Protein AF-A0A3L7PMR1-F1 (afdb_monomer_lite)

Foldseek 3Di:
DPPPPVVVVVVVVVVVVVVVVVVVVVVVVVLVVPCPPQDAQALVFVLQCVVVVRHHGQLWEEEEEDALVQSLLSVLSSLVSLVVSCCVVPPPQLAAEEEFEPSNDDDLVSQWFDDPDFPCDPVNDRDPGPPIHNSNVVRYHYHHDPPPCQPVQLVVLLVQLQDPRHREYEGACAPDAAVSQLSNSVSSRRHHYYYYHYDPPDPVVVVPGDHPGQWYKYKDFDDDPPPVVCVQDVVVVVCVVVVNDDVVVVVVPPFFGWIWMFTPDHPPPPDPCPPRPTDRDGSDSPDPDCPDPDPVVVVVVVVVVVVVVVVVVVVVVVVVVVVVVVVVVVPPDPPPDDPPPDPDDPPPDPDPPPPPDDDDDDDDD

pLDDT: mean 76.19, std 19.81, range [29.83, 98.69]

Sequence (365 aa):
MGYSLLSEGTEQRRAVRAALVERIGTLEGRAQTMTERPMHIATGWTAIDAALGGGIARAGLHEWWGALPEVRAVLVQLAWNALLHDDRQRAGAHRHVVWVGRAAWPSPAALVRGMRAPIAGMFGQRVPRAWPDARLHDRSLLVDVPAHDTGARLWAIEQAVRCPGICAVIADGRGFDLAATRRLQLAASDTCLLCMRGTEHRTDARRSVLTAGATRWMVERSERTPHVITDRVPWLRMMQERGMVDAGLMTRIPPEPAWRVTLERSKGTSMHISSECSAHVTQAWQWQGTAEAPAPEAAAARRRAKRGERLIADHAARSALELRALKDVDNAEPTAGAITRSRSHDRVTSRGTRWARGNDGRGVA

Structure (mmCIF, N/CA/C/O backbone):
data_AF-A0A3L7PMR1-F1
#
_entry.id   AF-A0A3L7PMR1-F1
#
loop_
_atom_site.group_PDB
_atom_site.id
_atom_site.type_symbol
_atom_site.label_atom_id
_atom_site.label_alt_id
_atom_site.label_comp_id
_atom_site.label_asym_id
_atom_site.label_entity_id
_atom_site.label_seq_id
_atom_site.pdbx_PDB_ins_code
_atom_site.Cartn_x
_atom_site.Cartn_y
_atom_site.Cartn_z
_atom_site.occupancy
_atom_site.B_iso_or_equiv
_atom_site.auth_seq_id
_atom_site.auth_comp_id
_atom_site.auth_asym_id
_atom_site.auth_atom_id
_atom_site.pdbx_PDB_model_num
ATOM 1 N N . MET A 1 1 ? -57.305 4.696 29.362 1.00 56.41 1 MET A N 1
ATOM 2 C CA . MET A 1 1 ? -56.040 4.344 30.049 1.00 56.41 1 MET A CA 1
ATOM 3 C C . MET A 1 1 ? -55.185 3.437 29.154 1.00 56.41 1 MET A C 1
ATOM 5 O O . MET A 1 1 ? -55.106 2.248 29.410 1.00 56.41 1 MET A O 1
ATOM 9 N N . GLY A 1 2 ? -54.584 3.960 28.075 1.00 54.22 2 GLY A N 1
ATOM 10 C CA . GLY A 1 2 ? -53.822 3.131 27.114 1.00 54.22 2 GLY A CA 1
ATOM 11 C C . GLY A 1 2 ? -52.561 3.774 26.520 1.00 54.22 2 GLY A C 1
ATOM 12 O O . GLY A 1 2 ? -51.878 3.142 25.727 1.00 54.22 2 GLY A O 1
ATOM 13 N N . TYR A 1 3 ? -52.219 5.008 26.910 1.00 55.91 3 TYR A N 1
ATOM 14 C CA . TYR A 1 3 ? -51.099 5.759 26.321 1.00 55.91 3 TYR A CA 1
ATOM 15 C C . TYR A 1 3 ? -49.752 5.588 27.050 1.00 55.91 3 TYR A C 1
ATOM 17 O O . TYR A 1 3 ? -48.739 6.085 26.568 1.00 55.91 3 TYR A O 1
ATOM 25 N N . SER A 1 4 ? -49.701 4.869 28.178 1.00 59.22 4 SER A N 1
ATOM 26 C CA . SER A 1 4 ? -48.488 4.809 29.015 1.00 59.22 4 SER A CA 1
ATOM 27 C C . SER A 1 4 ? -47.407 3.852 28.487 1.00 59.22 4 SER A C 1
ATOM 29 O O . SER A 1 4 ? -46.223 4.127 28.637 1.00 59.22 4 SER A O 1
ATOM 31 N N . LEU A 1 5 ? -47.784 2.759 27.814 1.00 57.16 5 LEU A N 1
ATOM 32 C CA . LEU A 1 5 ? -46.840 1.689 27.441 1.00 57.16 5 LEU A CA 1
ATOM 33 C C . LEU A 1 5 ? -46.004 1.992 26.183 1.00 57.16 5 LEU A C 1
ATOM 35 O O . LEU A 1 5 ? -44.964 1.376 25.965 1.00 57.16 5 LEU A O 1
ATOM 39 N N . LEU A 1 6 ? -46.422 2.949 25.347 1.00 62.19 6 LEU A N 1
ATOM 40 C CA . LEU A 1 6 ? -45.656 3.350 24.156 1.00 62.19 6 LEU A CA 1
ATOM 41 C C . LEU A 1 6 ? -44.573 4.397 24.469 1.00 62.19 6 LEU A C 1
ATOM 43 O O . LEU A 1 6 ? -43.601 4.510 23.722 1.00 62.19 6 LEU A O 1
ATOM 47 N N . SER A 1 7 ? -44.709 5.133 25.577 1.00 72.56 7 SER A N 1
ATOM 48 C CA . SER A 1 7 ? -43.752 6.164 26.000 1.00 72.56 7 SER A CA 1
ATOM 49 C C . SER A 1 7 ? -42.466 5.553 26.571 1.00 72.56 7 SER A C 1
ATOM 51 O O . SER A 1 7 ? -41.378 5.938 26.132 1.00 72.56 7 SER A O 1
ATOM 53 N N . GLU A 1 8 ? -42.573 4.531 27.429 1.00 76.19 8 GLU A N 1
ATOM 54 C CA . GLU A 1 8 ? -41.417 3.872 28.066 1.00 76.19 8 GLU A CA 1
ATOM 55 C C . GLU A 1 8 ? -40.417 3.304 27.045 1.00 76.19 8 GLU A C 1
ATOM 57 O O . GLU A 1 8 ? -39.202 3.469 27.174 1.00 76.19 8 GLU A O 1
ATOM 62 N N . GLY A 1 9 ? -40.910 2.715 25.949 1.00 86.25 9 GLY A N 1
ATOM 63 C CA . GLY A 1 9 ? -40.050 2.154 24.905 1.00 86.25 9 GLY A CA 1
ATOM 64 C C . GLY A 1 9 ? -39.215 3.200 24.153 1.00 86.25 9 GLY A C 1
ATOM 65 O O . GLY A 1 9 ? -38.151 2.872 23.620 1.00 86.25 9 GLY A O 1
ATOM 66 N N . THR A 1 10 ? -39.665 4.457 24.096 1.00 87.81 10 THR A N 1
ATOM 67 C CA . THR A 1 10 ? -38.936 5.536 23.407 1.00 87.81 10 THR A CA 1
ATOM 68 C C . THR A 1 10 ? -37.846 6.152 24.277 1.00 87.81 10 THR A C 1
ATOM 70 O O . THR A 1 10 ? -36.747 6.412 23.774 1.00 87.81 10 THR A O 1
ATOM 73 N N . GLU A 1 11 ? -38.098 6.308 25.578 1.00 89.44 11 GLU A N 1
ATOM 74 C CA . GLU A 1 11 ? -37.100 6.792 26.534 1.00 89.44 11 GLU A CA 1
ATOM 75 C C . GLU A 1 11 ? -35.969 5.786 26.713 1.00 89.44 11 GLU A C 1
ATOM 77 O O . GLU A 1 11 ? -34.797 6.157 26.620 1.00 89.44 11 GLU A O 1
ATOM 82 N N . GLN A 1 12 ? -36.291 4.495 26.827 1.00 87.50 12 GLN A N 1
ATOM 83 C CA . GLN A 1 12 ? -35.270 3.461 26.965 1.00 87.50 12 GLN A CA 1
ATOM 84 C C . GLN A 1 12 ? -34.381 3.355 25.715 1.00 87.50 12 GLN A C 1
ATOM 86 O O . GLN A 1 12 ? -33.161 3.230 25.826 1.00 87.50 12 GLN A O 1
ATOM 91 N N . ARG A 1 13 ? -34.948 3.504 24.508 1.00 89.75 13 ARG A N 1
ATOM 92 C CA . ARG A 1 13 ? -34.156 3.570 23.263 1.00 89.75 13 ARG A CA 1
ATOM 93 C C . ARG A 1 13 ? -33.282 4.825 23.190 1.00 89.75 13 ARG A C 1
ATOM 95 O O . ARG A 1 13 ? -32.154 4.737 22.704 1.00 89.75 13 ARG A O 1
ATOM 102 N N . ARG A 1 14 ? -33.765 5.980 23.667 1.00 91.56 14 ARG A N 1
ATOM 103 C CA . ARG A 1 14 ? -32.958 7.211 23.758 1.00 91.56 14 ARG A CA 1
ATOM 104 C C . ARG A 1 14 ? -31.802 7.053 24.739 1.00 91.56 14 ARG A C 1
ATOM 106 O O . ARG A 1 14 ? -30.682 7.397 24.375 1.00 91.56 14 ARG A O 1
ATOM 113 N N . ALA A 1 15 ? -32.051 6.485 25.917 1.00 91.19 15 ALA A N 1
ATOM 114 C CA . ALA A 1 15 ? -31.031 6.249 26.934 1.00 91.19 15 ALA A CA 1
ATOM 115 C C . ALA A 1 15 ? -29.938 5.288 26.435 1.00 91.19 15 ALA A C 1
ATOM 117 O O . ALA A 1 15 ? -28.753 5.602 26.524 1.00 91.19 15 ALA A O 1
ATOM 118 N N . VAL A 1 16 ? -30.322 4.166 25.808 1.00 90.56 16 VAL A N 1
ATOM 119 C CA . VAL A 1 16 ? -29.365 3.214 25.214 1.00 90.56 16 VAL A CA 1
ATOM 120 C C . VAL A 1 16 ? -28.540 3.873 24.106 1.00 90.56 16 VAL A C 1
ATOM 122 O O . VAL A 1 16 ? -27.326 3.683 24.045 1.00 90.56 16 VAL A O 1
ATOM 125 N N . ARG A 1 17 ? -29.169 4.686 23.246 1.00 91.25 17 ARG A N 1
ATOM 126 C CA . ARG A 1 17 ? -28.460 5.424 22.192 1.00 91.25 17 ARG A CA 1
ATOM 127 C C . ARG A 1 17 ? -27.481 6.448 22.774 1.00 91.25 17 ARG A C 1
ATOM 129 O O . ARG A 1 17 ? -26.362 6.527 22.281 1.00 91.25 17 ARG A O 1
ATOM 136 N N . ALA A 1 18 ? -27.877 7.202 23.799 1.00 91.44 18 ALA A N 1
ATOM 137 C CA . ALA A 1 18 ? -27.018 8.188 24.456 1.00 91.44 18 ALA A CA 1
ATOM 138 C C . ALA A 1 18 ? -25.794 7.524 25.107 1.00 91.44 18 ALA A C 1
ATOM 140 O O . ALA A 1 18 ? -24.669 7.938 24.842 1.00 91.44 18 ALA A O 1
ATOM 141 N N . ALA A 1 19 ? -25.999 6.425 25.840 1.00 89.75 19 ALA A N 1
ATOM 142 C CA . ALA A 1 19 ? -24.916 5.661 26.457 1.00 89.75 19 ALA A CA 1
ATOM 143 C C . ALA A 1 19 ? -23.950 5.057 25.419 1.00 89.75 19 ALA A C 1
ATOM 145 O O . ALA A 1 19 ? -22.737 5.039 25.626 1.00 89.75 19 ALA A O 1
ATOM 146 N N . LEU A 1 20 ? -24.460 4.587 24.274 1.00 85.12 20 LEU A N 1
ATOM 147 C CA . LEU A 1 20 ? -23.625 4.118 23.162 1.00 85.12 20 LEU A CA 1
ATOM 148 C C . LEU A 1 20 ? -22.792 5.248 22.553 1.00 85.12 20 LEU A C 1
ATOM 150 O O . LEU A 1 20 ? -21.609 5.043 22.294 1.00 85.12 20 LEU A O 1
ATOM 154 N N . VAL A 1 21 ? -23.382 6.427 22.346 1.00 83.75 21 VAL A N 1
ATOM 155 C CA . VAL A 1 21 ? -22.668 7.602 21.820 1.00 83.75 21 VAL A CA 1
ATOM 156 C C . VAL A 1 21 ? -21.568 8.048 22.783 1.00 83.75 21 VAL A C 1
ATOM 158 O O . VAL A 1 21 ? -20.440 8.255 22.348 1.00 83.75 21 VAL A O 1
ATOM 161 N N . GLU A 1 22 ? -21.853 8.119 24.083 1.00 87.75 22 GLU A N 1
ATOM 162 C CA . GLU A 1 22 ? -20.867 8.471 25.111 1.00 87.75 22 GLU A CA 1
ATOM 163 C C . GLU A 1 22 ? -19.726 7.445 25.183 1.00 87.75 22 GLU A C 1
ATOM 165 O O . GLU A 1 22 ? -18.546 7.802 25.224 1.00 87.75 22 GLU A O 1
ATOM 170 N N . ARG A 1 23 ? -20.052 6.149 25.128 1.00 81.12 23 ARG A N 1
ATOM 171 C CA . ARG A 1 23 ? -19.053 5.074 25.156 1.00 81.12 23 ARG A CA 1
ATOM 172 C C . ARG A 1 23 ? -18.186 5.058 23.899 1.00 81.12 23 ARG A C 1
ATOM 174 O O . ARG A 1 23 ? -16.980 4.842 24.012 1.00 81.12 23 ARG A O 1
ATOM 181 N N . ILE A 1 24 ? -18.770 5.316 22.727 1.00 79.88 24 ILE A N 1
ATOM 182 C CA . ILE A 1 24 ? -18.021 5.507 21.477 1.00 79.88 24 ILE A CA 1
ATOM 183 C C . ILE A 1 24 ? -17.103 6.723 21.616 1.00 79.88 24 ILE A C 1
ATOM 185 O O . ILE A 1 24 ? -15.907 6.580 21.394 1.00 79.88 24 ILE A O 1
ATOM 189 N N . GLY A 1 25 ? -17.612 7.861 22.097 1.00 73.44 25 GLY A N 1
ATOM 190 C CA . GLY A 1 25 ? -16.813 9.066 22.327 1.00 73.44 25 GLY A CA 1
ATOM 191 C C . GLY A 1 25 ? -15.665 8.854 23.319 1.00 73.44 25 GLY A C 1
ATOM 192 O O . GLY A 1 25 ? -14.569 9.358 23.109 1.00 73.44 25 GLY A O 1
ATOM 193 N N . THR A 1 26 ? -15.861 8.037 24.355 1.00 72.12 26 THR A N 1
ATOM 194 C CA . THR A 1 26 ? -14.811 7.704 25.334 1.00 72.12 26 THR A CA 1
ATOM 195 C C . THR A 1 26 ? -13.733 6.802 24.729 1.00 72.12 26 THR A C 1
ATOM 197 O O . THR A 1 26 ? -12.543 6.982 24.994 1.00 72.12 26 THR A O 1
ATOM 200 N N . LEU A 1 27 ? -14.128 5.822 23.910 1.00 68.50 27 LEU A N 1
ATOM 201 C CA . LEU A 1 27 ? -13.192 4.945 23.202 1.00 68.50 27 LEU A CA 1
ATOM 202 C C . LEU A 1 27 ? -12.414 5.711 22.124 1.00 68.50 27 LEU A C 1
ATOM 204 O O . LEU A 1 27 ? -11.207 5.520 21.991 1.00 68.50 27 LEU A O 1
ATOM 208 N N . GLU A 1 28 ? -13.083 6.609 21.405 1.00 70.56 28 GLU A N 1
ATOM 209 C CA . GLU A 1 28 ? -12.465 7.493 20.415 1.00 70.56 28 GLU A CA 1
ATOM 210 C C . GLU A 1 28 ? -11.543 8.528 21.087 1.00 70.56 28 GLU A C 1
ATOM 212 O O . GLU A 1 28 ? -10.414 8.721 20.638 1.00 70.56 28 GLU A O 1
ATOM 217 N N . GLY A 1 29 ? -11.948 9.092 22.230 1.00 57.94 29 GLY A N 1
ATOM 218 C CA . GLY A 1 29 ? -11.158 10.041 23.019 1.00 57.94 29 GLY A CA 1
ATOM 219 C C . GLY A 1 29 ? -9.913 9.425 23.666 1.00 57.94 29 GLY A C 1
ATOM 220 O O . GLY A 1 29 ? -8.855 10.054 23.685 1.00 57.94 29 GLY A O 1
ATOM 221 N N . ARG A 1 30 ? -9.988 8.168 24.134 1.00 57.38 30 ARG A N 1
ATOM 222 C CA . ARG A 1 30 ? -8.812 7.411 24.614 1.00 57.38 30 ARG A CA 1
ATOM 223 C C . ARG A 1 30 ? -7.839 7.072 23.489 1.00 57.38 30 ARG A C 1
ATOM 225 O O . ARG A 1 30 ? -6.631 7.140 23.696 1.00 57.38 30 ARG A O 1
ATOM 232 N N . ALA A 1 31 ? -8.345 6.762 22.295 1.00 56.44 31 ALA A N 1
ATOM 233 C CA . ALA A 1 31 ? -7.498 6.600 21.115 1.00 56.44 31 ALA A CA 1
ATOM 234 C C . ALA A 1 31 ? -6.806 7.920 20.722 1.00 56.44 31 ALA A C 1
ATOM 236 O O . ALA A 1 31 ? -5.689 7.900 20.215 1.00 56.44 31 ALA A O 1
ATOM 237 N N . GLN A 1 32 ? -7.437 9.064 20.999 1.00 51.78 32 GLN A N 1
ATOM 238 C CA . GLN A 1 32 ? -6.869 10.388 20.746 1.00 51.78 32 GLN A CA 1
ATOM 239 C C . GLN A 1 32 ? -5.859 10.853 21.795 1.00 51.78 32 GLN A C 1
ATOM 241 O O . GLN A 1 32 ? -4.987 11.629 21.431 1.00 51.78 32 GLN A O 1
ATOM 246 N N . THR A 1 33 ? -5.917 10.391 23.049 1.00 47.75 33 THR A N 1
ATOM 247 C CA . THR A 1 33 ? -4.976 10.809 24.114 1.00 47.75 33 THR A CA 1
ATOM 248 C C . THR A 1 33 ? -3.635 10.066 24.093 1.00 47.75 33 THR A C 1
ATOM 250 O O . THR A 1 33 ? -2.669 10.564 24.660 1.00 47.75 33 THR A O 1
ATOM 253 N N . MET A 1 34 ? -3.511 8.949 23.365 1.00 49.88 34 MET A N 1
ATOM 254 C CA . MET A 1 34 ? -2.212 8.355 22.991 1.00 49.88 34 MET A CA 1
ATOM 255 C C . MET A 1 34 ? -1.598 9.058 21.764 1.00 49.88 34 MET A C 1
ATOM 257 O O . MET A 1 34 ? -1.070 8.406 20.865 1.00 49.88 34 MET A O 1
ATOM 261 N N . THR A 1 35 ? -1.684 10.392 21.699 1.00 47.75 35 THR A N 1
ATOM 262 C CA . THR A 1 35 ? -1.105 11.227 20.632 1.00 47.75 35 THR A CA 1
ATOM 263 C C . THR A 1 35 ? 0.417 11.328 20.777 1.00 47.75 35 THR A C 1
ATOM 265 O O . THR A 1 35 ? 1.006 12.402 20.886 1.00 47.75 35 THR A O 1
ATOM 268 N N . GLU A 1 36 ? 1.100 10.188 20.716 1.00 59.62 36 GLU A N 1
ATOM 269 C CA . GLU A 1 36 ? 2.406 10.193 20.072 1.00 59.62 36 GLU A CA 1
ATOM 270 C C . GLU A 1 36 ? 2.204 10.767 18.666 1.00 59.62 36 GLU A C 1
ATOM 272 O O . GLU A 1 36 ? 1.197 10.482 18.007 1.00 59.62 36 GLU A O 1
ATOM 277 N N . ARG A 1 37 ? 3.111 11.651 18.233 1.00 59.50 37 ARG A N 1
ATOM 278 C CA . ARG A 1 37 ? 3.052 12.246 16.892 1.00 59.50 37 ARG A CA 1
ATOM 279 C C . ARG A 1 37 ? 2.744 11.136 15.885 1.00 59.50 37 ARG A C 1
ATOM 281 O O . ARG A 1 37 ? 3.503 10.165 15.862 1.00 59.50 37 ARG A O 1
ATOM 288 N N . PRO A 1 38 ? 1.673 11.256 15.073 1.00 67.75 38 PRO A N 1
ATOM 289 C CA . PRO A 1 38 ? 1.344 10.226 14.105 1.00 67.75 38 PRO A CA 1
ATOM 290 C C . PRO A 1 38 ? 2.590 9.941 13.270 1.00 67.75 38 PRO A C 1
ATOM 292 O O . PRO A 1 38 ? 3.163 10.843 12.656 1.00 67.75 38 PRO A O 1
ATOM 295 N N . MET A 1 39 ? 3.067 8.698 13.333 1.00 89.62 39 MET A N 1
ATOM 296 C CA . MET A 1 39 ? 4.222 8.286 12.549 1.00 89.62 39 MET A CA 1
ATOM 297 C C . MET A 1 39 ? 3.817 8.339 11.081 1.00 89.62 39 MET A C 1
ATOM 299 O O . MET A 1 39 ? 2.895 7.636 10.670 1.00 89.62 39 MET A O 1
ATOM 303 N N . HIS A 1 40 ? 4.495 9.173 10.298 1.00 94.12 40 HIS A N 1
ATOM 304 C CA . HIS A 1 40 ? 4.271 9.277 8.863 1.00 94.12 40 HIS A CA 1
ATOM 305 C C . HIS A 1 40 ? 5.346 8.507 8.098 1.00 94.12 40 HIS A C 1
ATOM 307 O O . HIS A 1 40 ? 6.531 8.535 8.439 1.00 94.12 40 HIS A O 1
ATOM 313 N N . ILE A 1 41 ? 4.920 7.827 7.039 1.00 94.94 41 ILE A N 1
ATOM 314 C CA . ILE A 1 41 ? 5.783 7.195 6.051 1.00 94.94 41 ILE A CA 1
ATOM 315 C C . ILE A 1 41 ? 5.857 8.146 4.863 1.00 94.94 41 ILE A C 1
ATOM 317 O O . ILE A 1 41 ? 4.850 8.390 4.195 1.00 94.94 41 ILE A O 1
ATOM 321 N N . ALA A 1 42 ? 7.053 8.665 4.593 1.00 93.50 42 ALA A N 1
ATOM 322 C CA . ALA A 1 42 ? 7.291 9.507 3.430 1.00 93.50 42 ALA A CA 1
ATOM 323 C C . ALA A 1 42 ? 6.897 8.762 2.145 1.00 93.50 42 ALA A C 1
ATOM 325 O O . ALA A 1 42 ? 7.318 7.628 1.897 1.00 93.50 42 ALA A O 1
ATOM 326 N N . THR A 1 43 ? 6.101 9.406 1.303 1.00 88.94 43 THR A N 1
ATOM 327 C CA . THR A 1 43 ? 5.744 8.905 -0.028 1.00 88.94 43 THR A CA 1
ATOM 328 C C . THR A 1 43 ? 6.915 9.022 -1.004 1.00 88.94 43 THR A C 1
ATOM 330 O O . THR A 1 43 ? 6.976 8.293 -1.997 1.00 88.94 43 THR A O 1
ATOM 333 N N . GLY A 1 44 ? 7.899 9.873 -0.688 1.00 86.88 44 GLY A N 1
ATOM 334 C CA . GLY A 1 44 ? 9.017 10.193 -1.573 1.00 86.88 44 GLY A CA 1
ATOM 335 C C . GLY A 1 44 ? 8.661 11.278 -2.590 1.00 86.88 44 GLY A C 1
ATOM 336 O O . GLY A 1 44 ? 9.454 11.562 -3.484 1.00 86.88 44 GLY A O 1
ATOM 337 N N . TRP A 1 45 ? 7.481 11.887 -2.459 1.00 84.69 45 TRP A N 1
ATOM 338 C CA . TRP A 1 45 ? 7.042 13.013 -3.270 1.00 84.69 45 TRP A CA 1
ATOM 339 C C . TRP A 1 45 ? 6.908 14.225 -2.362 1.00 84.69 45 TRP A C 1
ATOM 341 O O . TRP A 1 45 ? 5.893 14.403 -1.695 1.00 84.69 45 TRP A O 1
ATOM 351 N N . THR A 1 46 ? 7.933 15.075 -2.345 1.00 82.00 46 THR A N 1
ATOM 352 C CA . THR A 1 46 ? 8.075 16.166 -1.368 1.00 82.00 46 THR A CA 1
ATOM 353 C C . THR A 1 46 ? 6.837 17.054 -1.253 1.00 82.00 46 THR A C 1
ATOM 355 O O . THR A 1 46 ? 6.458 17.421 -0.148 1.00 82.00 46 THR A O 1
ATOM 358 N N . ALA A 1 47 ? 6.174 17.369 -2.371 1.00 78.38 47 ALA A N 1
ATOM 359 C CA . ALA A 1 47 ? 4.953 18.176 -2.363 1.00 78.38 47 ALA A CA 1
ATOM 360 C C . ALA A 1 47 ? 3.785 17.475 -1.643 1.00 78.38 47 ALA A C 1
ATOM 362 O O . ALA A 1 47 ? 3.087 18.101 -0.848 1.00 78.38 47 ALA A O 1
ATOM 363 N N . ILE A 1 48 ? 3.607 16.172 -1.879 1.00 83.50 48 ILE A N 1
ATOM 364 C CA . ILE A 1 48 ? 2.578 15.360 -1.219 1.00 83.50 48 ILE A CA 1
ATOM 365 C C . ILE A 1 48 ? 2.928 15.164 0.255 1.00 83.50 48 ILE A C 1
ATOM 367 O O . ILE A 1 48 ? 2.069 15.322 1.118 1.00 83.50 48 ILE A O 1
ATOM 371 N N . ASP 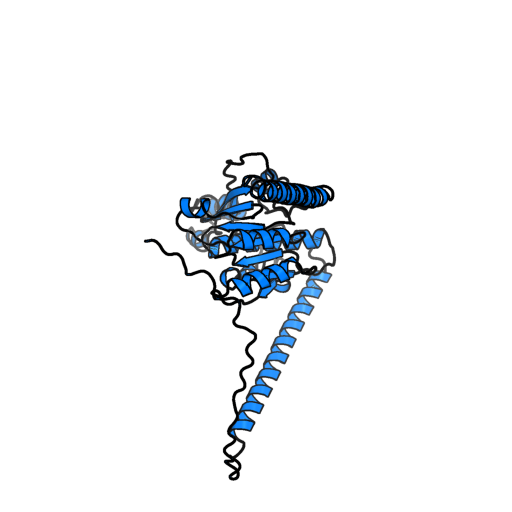A 1 49 ? 4.192 14.862 0.551 1.00 88.56 49 ASP A N 1
ATOM 372 C CA . ASP A 1 49 ? 4.661 14.690 1.923 1.00 88.56 49 ASP A CA 1
ATOM 373 C C . ASP A 1 49 ? 4.450 15.977 2.723 1.00 88.56 49 ASP A C 1
ATOM 375 O O . ASP A 1 49 ? 3.889 15.919 3.812 1.00 88.56 49 ASP A O 1
ATOM 379 N N . ALA A 1 50 ? 4.785 17.144 2.170 1.00 85.62 50 ALA A N 1
ATOM 380 C CA . ALA A 1 50 ? 4.520 18.433 2.805 1.00 85.62 50 ALA A CA 1
ATOM 381 C C . ALA A 1 50 ? 3.018 18.667 3.042 1.00 85.62 50 ALA A C 1
ATOM 383 O O . ALA A 1 50 ? 2.630 19.043 4.148 1.00 85.62 50 ALA A O 1
ATOM 384 N N . ALA A 1 51 ? 2.169 18.387 2.046 1.00 83.12 51 ALA A N 1
ATOM 385 C CA . ALA A 1 51 ? 0.717 18.547 2.159 1.00 83.12 51 ALA A CA 1
ATOM 386 C C . ALA A 1 51 ? 0.086 17.629 3.223 1.00 83.12 51 ALA A C 1
ATOM 388 O O . ALA A 1 51 ? -0.937 17.975 3.812 1.00 83.12 51 ALA A O 1
ATOM 389 N N . LEU A 1 52 ? 0.700 16.474 3.485 1.00 87.19 52 LEU A N 1
ATOM 390 C CA . LEU A 1 52 ? 0.259 15.518 4.499 1.00 87.19 52 LEU A CA 1
ATOM 391 C C . LEU A 1 52 ? 0.976 15.662 5.852 1.00 87.19 52 LEU A C 1
ATOM 393 O O . LEU A 1 52 ? 0.718 14.875 6.756 1.00 87.19 52 LEU A O 1
ATOM 397 N N . GLY A 1 53 ? 1.877 16.635 6.015 1.00 90.44 53 GLY A N 1
ATOM 398 C CA . GLY A 1 53 ? 2.627 16.816 7.264 1.00 90.44 53 GLY A CA 1
ATOM 399 C C . GLY A 1 53 ? 3.759 15.801 7.488 1.00 90.44 53 GLY A C 1
ATOM 400 O O . GLY A 1 53 ? 4.127 15.525 8.628 1.00 90.44 53 GLY A O 1
ATOM 401 N N . GLY A 1 54 ? 4.322 15.250 6.413 1.00 90.94 54 GLY A N 1
ATOM 402 C CA . GLY A 1 54 ? 5.490 14.360 6.411 1.00 90.94 54 GLY A CA 1
ATOM 403 C C . GLY A 1 54 ? 5.302 13.039 5.657 1.00 90.94 54 GLY A C 1
ATOM 404 O O . GLY A 1 54 ? 6.237 12.242 5.602 1.00 90.94 54 GLY A O 1
ATOM 405 N N . GLY A 1 55 ? 4.118 12.789 5.091 1.00 93.50 55 GLY A N 1
ATOM 406 C CA . GLY A 1 55 ? 3.800 11.582 4.323 1.00 93.50 55 GLY A CA 1
ATOM 407 C C . GLY A 1 55 ? 2.475 10.949 4.729 1.00 93.50 55 GLY A C 1
ATOM 408 O O . GLY A 1 55 ? 1.640 11.587 5.357 1.00 93.50 55 GLY A O 1
ATOM 409 N N . ILE A 1 56 ? 2.251 9.685 4.373 1.00 94.69 56 ILE A N 1
ATOM 410 C CA . ILE A 1 56 ? 1.021 8.977 4.758 1.00 94.69 56 ILE A CA 1
ATOM 411 C C . ILE A 1 56 ? 1.113 8.473 6.197 1.00 94.69 56 ILE A C 1
ATOM 413 O O . ILE A 1 56 ? 2.164 8.006 6.631 1.00 94.69 56 ILE A O 1
ATOM 417 N N . ALA A 1 57 ? 0.016 8.549 6.949 1.00 94.00 57 ALA A N 1
ATOM 418 C CA . ALA A 1 57 ? -0.026 8.021 8.309 1.00 94.00 57 ALA A CA 1
ATOM 419 C C . ALA A 1 57 ? 0.263 6.511 8.314 1.00 94.00 57 ALA A C 1
ATOM 421 O O . ALA A 1 57 ? -0.354 5.750 7.583 1.00 94.00 57 ALA A O 1
ATOM 422 N N . ARG A 1 58 ? 1.174 6.044 9.166 1.00 93.75 58 ARG A N 1
ATOM 423 C CA . ARG A 1 58 ? 1.475 4.613 9.298 1.00 93.75 58 ARG A CA 1
ATOM 424 C C . ARG A 1 58 ? 0.271 3.819 9.803 1.00 93.75 58 ARG A C 1
ATOM 426 O O . ARG A 1 58 ? 0.057 2.699 9.364 1.00 93.75 58 ARG A O 1
ATOM 433 N N . ALA A 1 59 ? -0.500 4.392 10.721 1.00 92.75 59 ALA A N 1
ATOM 434 C CA . ALA A 1 59 ? -1.682 3.778 11.313 1.00 92.75 59 ALA A CA 1
ATOM 435 C C . ALA A 1 59 ? -2.942 4.120 10.501 1.00 92.75 59 ALA A C 1
ATOM 437 O O . ALA A 1 59 ? -3.738 4.983 10.885 1.00 92.75 59 ALA A O 1
ATOM 438 N N . GLY A 1 60 ? -3.116 3.490 9.338 1.00 92.94 60 GLY A N 1
ATOM 439 C CA . GLY A 1 60 ? -4.274 3.790 8.507 1.00 92.94 60 GLY A CA 1
ATOM 440 C C . GLY A 1 60 ? -4.487 2.903 7.293 1.00 92.94 60 GLY A C 1
ATOM 441 O O . GLY A 1 60 ? -3.583 2.228 6.805 1.00 92.94 60 GLY A O 1
ATOM 442 N N . LEU A 1 61 ? -5.732 2.933 6.813 1.00 96.69 61 LEU A N 1
ATOM 443 C CA . LEU A 1 61 ? -6.160 2.397 5.529 1.00 96.69 61 LEU A CA 1
ATOM 444 C C . LEU A 1 61 ? -6.075 3.504 4.473 1.00 96.69 61 LEU A C 1
ATOM 446 O O . LEU A 1 61 ? -6.811 4.491 4.536 1.00 96.69 61 LEU A O 1
ATOM 450 N N . HIS A 1 62 ? -5.228 3.310 3.471 1.00 97.19 62 HIS A N 1
ATOM 451 C CA . HIS A 1 62 ? -5.084 4.195 2.319 1.00 97.19 62 HIS A CA 1
ATOM 452 C C . HIS A 1 62 ? -5.603 3.495 1.071 1.00 97.19 62 HIS A C 1
ATOM 454 O O . HIS A 1 62 ? -5.163 2.397 0.728 1.00 97.19 62 HIS A O 1
ATOM 460 N N . GLU A 1 63 ? -6.551 4.123 0.390 1.00 96.81 63 GLU A N 1
ATOM 461 C CA . GLU A 1 63 ? -7.236 3.534 -0.755 1.00 96.81 63 GLU A CA 1
ATOM 462 C C . GLU A 1 63 ? -6.700 4.100 -2.060 1.00 96.81 63 GLU A C 1
ATOM 464 O O . GLU A 1 63 ? -6.633 5.315 -2.226 1.00 96.81 63 GLU A O 1
ATOM 469 N N . TRP A 1 64 ? -6.372 3.218 -2.999 1.00 96.12 64 TRP A N 1
ATOM 470 C CA . TRP A 1 64 ? -5.753 3.573 -4.269 1.00 96.12 64 TRP A CA 1
ATOM 471 C C . TRP A 1 64 ? -6.619 3.109 -5.434 1.00 96.12 64 TRP A C 1
ATOM 473 O O . TRP A 1 64 ? -6.899 1.914 -5.592 1.00 96.12 64 TRP A O 1
ATOM 483 N N . TRP A 1 65 ? -7.039 4.067 -6.249 1.00 94.69 65 TRP A N 1
ATOM 484 C CA . TRP A 1 65 ? -7.880 3.887 -7.424 1.00 94.69 65 TRP A CA 1
ATOM 485 C C . TRP A 1 65 ? -7.080 4.146 -8.692 1.00 94.69 65 TRP A C 1
ATOM 487 O O . TRP A 1 65 ? -6.124 4.915 -8.682 1.00 94.69 65 TRP A O 1
ATOM 497 N N . GLY A 1 66 ? -7.474 3.497 -9.782 1.00 93.38 66 GLY A N 1
ATOM 498 C CA . GLY A 1 66 ? -6.782 3.595 -11.063 1.00 93.38 66 GLY A CA 1
ATOM 499 C C . GLY A 1 66 ? -6.577 2.233 -11.707 1.00 93.38 66 GLY A C 1
ATOM 500 O O . GLY A 1 66 ? -7.001 1.196 -11.183 1.00 93.38 66 GLY A O 1
ATOM 501 N N . ALA A 1 67 ? -5.936 2.241 -12.873 1.00 92.50 67 ALA A N 1
ATOM 502 C CA . ALA A 1 67 ? -5.574 1.019 -13.574 1.00 92.50 67 ALA A CA 1
ATOM 503 C C . ALA A 1 67 ? -4.604 0.182 -12.723 1.00 92.50 67 ALA A C 1
ATOM 505 O O . ALA A 1 67 ? -3.698 0.704 -12.070 1.00 92.50 67 ALA A O 1
ATOM 506 N N . LEU A 1 68 ? -4.862 -1.131 -12.646 1.00 92.75 68 LEU A N 1
ATOM 507 C CA . LEU A 1 68 ? -4.161 -2.014 -11.707 1.00 92.75 68 LEU A CA 1
ATOM 508 C C . LEU A 1 68 ? -2.633 -1.991 -11.883 1.00 92.75 68 LEU A C 1
ATOM 510 O O . LEU A 1 68 ? -1.954 -1.959 -10.857 1.00 92.75 68 LEU A O 1
ATOM 514 N N . PRO A 1 69 ? -2.067 -2.001 -13.108 1.00 91.31 69 PRO A N 1
ATOM 515 C CA . PRO A 1 69 ? -0.618 -1.913 -13.287 1.00 91.31 69 PRO A CA 1
ATOM 516 C C . PRO A 1 69 ? -0.015 -0.621 -12.716 1.00 91.31 69 PRO A C 1
ATOM 518 O O . PRO A 1 69 ? 1.015 -0.668 -12.045 1.00 91.31 69 PRO A O 1
ATOM 521 N N . GLU A 1 70 ? -0.672 0.514 -12.940 1.00 91.38 70 GLU A N 1
ATOM 522 C CA . GLU A 1 70 ? -0.247 1.845 -12.510 1.00 91.38 70 GLU A CA 1
ATOM 523 C C . GLU A 1 70 ? -0.311 1.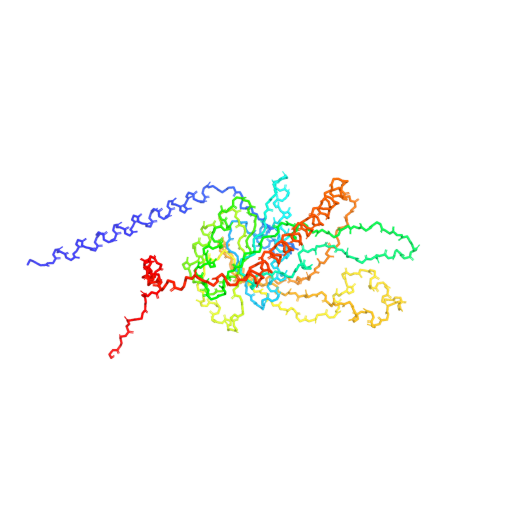978 -10.989 1.00 91.38 70 GLU A C 1
ATOM 525 O O . GLU A 1 70 ? 0.686 2.319 -10.350 1.00 91.38 70 GLU A O 1
ATOM 530 N N . VAL A 1 71 ? -1.454 1.620 -10.394 1.00 93.81 71 VAL A N 1
ATOM 531 C CA . VAL A 1 71 ? -1.623 1.602 -8.937 1.00 93.81 71 VAL A CA 1
ATOM 532 C C . VAL A 1 71 ? -0.577 0.693 -8.300 1.00 93.81 71 VAL A C 1
ATOM 534 O O . VAL A 1 71 ? 0.088 1.081 -7.345 1.00 93.81 71 VAL A O 1
ATOM 537 N N . ARG A 1 72 ? -0.375 -0.510 -8.843 1.00 94.06 72 ARG A N 1
ATOM 538 C CA . ARG A 1 72 ? 0.594 -1.463 -8.298 1.00 94.06 72 ARG A CA 1
ATOM 539 C C . ARG A 1 72 ? 2.019 -0.914 -8.317 1.00 94.06 72 ARG A C 1
ATOM 541 O O . ARG A 1 72 ? 2.749 -1.116 -7.352 1.00 94.06 72 ARG A O 1
ATOM 548 N N . ALA A 1 73 ? 2.418 -0.218 -9.377 1.00 90.38 73 ALA A N 1
ATOM 549 C CA . ALA A 1 73 ? 3.748 0.375 -9.458 1.00 90.38 73 ALA A CA 1
ATOM 550 C C . ALA A 1 73 ? 3.964 1.461 -8.388 1.00 90.38 73 ALA A C 1
ATOM 552 O O . ALA A 1 73 ? 5.005 1.480 -7.730 1.00 90.38 73 ALA A O 1
ATOM 553 N N . VAL A 1 74 ? 2.947 2.290 -8.141 1.00 91.75 74 VAL A N 1
ATOM 554 C CA . VAL A 1 74 ? 2.948 3.252 -7.030 1.00 91.75 74 VAL A CA 1
ATOM 555 C C . VAL A 1 74 ? 3.029 2.543 -5.672 1.00 91.75 74 VAL A C 1
ATOM 557 O O . VAL A 1 74 ? 3.808 2.932 -4.803 1.00 91.75 74 VAL A O 1
ATOM 560 N N . LEU A 1 75 ? 2.284 1.455 -5.486 1.00 95.69 75 LEU A N 1
ATOM 561 C CA . LEU A 1 75 ? 2.290 0.701 -4.231 1.00 95.69 75 LEU A CA 1
ATOM 562 C C . LEU A 1 75 ? 3.621 -0.000 -3.954 1.00 95.69 75 LEU A C 1
ATOM 564 O O . LEU A 1 75 ? 4.016 -0.104 -2.797 1.00 95.69 75 LEU A O 1
ATOM 568 N N . VAL A 1 76 ? 4.356 -0.412 -4.988 1.00 94.69 76 VAL A N 1
ATOM 569 C CA . VAL A 1 76 ? 5.738 -0.899 -4.845 1.00 94.69 76 VAL A CA 1
ATOM 570 C C . VAL A 1 76 ? 6.664 0.193 -4.309 1.00 94.69 76 VAL A C 1
ATOM 572 O O . VAL A 1 76 ? 7.468 -0.077 -3.417 1.00 94.69 76 VAL A O 1
ATOM 575 N N . GLN A 1 77 ? 6.537 1.431 -4.795 1.00 91.62 77 GLN A N 1
ATOM 576 C CA . GLN A 1 77 ? 7.310 2.566 -4.279 1.00 91.62 77 GLN A CA 1
ATOM 577 C C . GLN A 1 77 ? 7.023 2.813 -2.791 1.00 91.62 77 GLN A C 1
ATOM 579 O O . GLN A 1 77 ? 7.949 2.980 -1.996 1.00 91.62 77 GLN A O 1
ATOM 584 N N . LEU A 1 78 ? 5.748 2.793 -2.401 1.00 94.75 78 LEU A N 1
ATOM 585 C CA . LEU A 1 78 ? 5.345 2.997 -1.010 1.00 94.75 78 LEU A CA 1
ATOM 586 C C . LEU A 1 78 ? 5.747 1.831 -0.107 1.00 94.75 78 LEU A C 1
ATOM 588 O O . LEU A 1 78 ? 6.177 2.063 1.018 1.00 94.75 78 LEU A O 1
ATOM 592 N N . ALA A 1 79 ? 5.680 0.594 -0.604 1.00 96.69 79 ALA A N 1
ATOM 593 C CA . ALA A 1 79 ? 6.164 -0.586 0.106 1.00 96.69 79 ALA A CA 1
ATOM 594 C C . ALA A 1 79 ? 7.655 -0.464 0.445 1.00 96.69 79 ALA A C 1
ATOM 596 O O . ALA A 1 79 ? 8.067 -0.732 1.574 1.00 96.69 79 ALA A O 1
ATOM 597 N N . TRP A 1 80 ? 8.462 0.008 -0.508 1.00 94.75 80 TRP A N 1
ATOM 598 C CA . TRP A 1 80 ? 9.865 0.323 -0.263 1.00 94.75 80 TRP A CA 1
ATOM 599 C C . TRP A 1 80 ? 10.048 1.399 0.805 1.00 94.75 80 TRP A C 1
ATOM 601 O O . TRP A 1 80 ? 10.888 1.245 1.688 1.00 94.75 80 TRP A O 1
ATOM 611 N N . ASN A 1 81 ? 9.287 2.489 0.741 1.00 94.62 81 ASN A N 1
ATOM 612 C CA . ASN A 1 81 ? 9.431 3.568 1.712 1.00 94.62 81 ASN A CA 1
ATOM 613 C C . ASN A 1 81 ? 8.986 3.145 3.114 1.00 94.62 81 ASN A C 1
ATOM 615 O O . ASN A 1 81 ? 9.646 3.510 4.082 1.00 94.62 81 ASN A O 1
ATOM 619 N N . ALA A 1 82 ? 7.927 2.340 3.224 1.00 95.44 82 ALA A N 1
ATOM 620 C CA . ALA A 1 82 ? 7.490 1.749 4.483 1.00 95.44 82 ALA A CA 1
ATOM 621 C C . ALA A 1 82 ? 8.575 0.841 5.075 1.00 95.44 82 ALA A C 1
ATOM 623 O O . ALA A 1 82 ? 8.889 0.951 6.258 1.00 95.44 82 ALA A O 1
ATOM 624 N N . LEU A 1 83 ? 9.203 0.007 4.240 1.00 95.25 83 LEU A N 1
ATOM 625 C CA . LEU A 1 83 ? 10.301 -0.860 4.657 1.00 95.25 83 LEU A CA 1
ATOM 626 C C . LEU A 1 83 ? 11.520 -0.057 5.137 1.00 95.25 83 LEU A C 1
ATOM 628 O O . LEU A 1 83 ? 12.035 -0.313 6.220 1.00 95.25 83 LEU A O 1
ATOM 632 N N . LEU A 1 84 ? 11.955 0.941 4.363 1.00 92.94 84 LEU A N 1
ATOM 633 C CA . LEU A 1 84 ? 13.090 1.800 4.718 1.00 92.94 84 LEU A CA 1
ATOM 634 C C . LEU A 1 84 ? 12.797 2.678 5.940 1.00 92.94 84 LEU A C 1
ATOM 636 O O . LEU A 1 84 ? 13.705 3.018 6.693 1.00 92.94 84 LEU A O 1
ATOM 640 N N . HIS A 1 85 ? 11.546 3.097 6.125 1.00 93.75 85 HIS A N 1
ATOM 641 C CA . HIS A 1 85 ? 11.123 3.798 7.329 1.00 93.75 85 HIS A CA 1
ATOM 642 C C . HIS A 1 85 ? 11.231 2.878 8.551 1.00 93.75 85 HIS A C 1
ATOM 644 O O . HIS A 1 85 ? 11.827 3.275 9.548 1.00 93.75 85 HIS A O 1
ATOM 650 N N . ASP A 1 86 ? 10.722 1.647 8.462 1.00 93.94 86 ASP A N 1
ATOM 651 C CA . ASP A 1 86 ? 10.781 0.677 9.560 1.00 93.94 86 ASP A CA 1
ATOM 652 C C . ASP A 1 86 ? 12.230 0.288 9.909 1.00 93.94 86 ASP A C 1
ATOM 654 O O . ASP A 1 86 ? 12.587 0.340 11.083 1.00 93.94 86 ASP A O 1
ATOM 658 N N . ASP A 1 87 ? 13.098 0.047 8.916 1.00 92.62 87 ASP A N 1
ATOM 659 C CA . ASP A 1 87 ? 14.528 -0.241 9.135 1.00 92.62 87 ASP A CA 1
ATOM 660 C C . ASP A 1 87 ? 15.248 0.897 9.893 1.00 92.62 87 ASP A C 1
ATOM 662 O O . ASP A 1 87 ? 16.113 0.630 10.729 1.00 92.62 87 ASP A O 1
ATOM 666 N N . ARG A 1 88 ? 14.894 2.168 9.633 1.00 92.69 88 ARG A N 1
ATOM 667 C CA . ARG A 1 88 ? 15.469 3.330 10.343 1.00 92.69 88 ARG A CA 1
ATOM 668 C C . ARG A 1 88 ? 14.951 3.459 11.771 1.00 92.69 88 ARG A C 1
ATOM 670 O O . ARG A 1 88 ? 15.717 3.798 12.664 1.00 92.69 88 ARG A O 1
ATOM 677 N N . GLN A 1 89 ? 13.655 3.232 11.975 1.00 91.00 89 GLN A N 1
ATOM 678 C CA . GLN A 1 89 ? 13.015 3.386 13.286 1.00 91.00 89 GLN A CA 1
ATOM 679 C C . GLN A 1 89 ? 13.298 2.205 14.218 1.00 91.00 89 GLN A C 1
ATOM 681 O O . GLN A 1 89 ? 13.261 2.347 15.437 1.00 91.00 89 GLN A O 1
ATOM 686 N N . ARG A 1 90 ? 13.541 1.020 13.654 1.00 89.00 90 ARG A N 1
ATOM 687 C CA . ARG A 1 90 ? 13.689 -0.236 14.391 1.00 89.00 90 ARG A CA 1
ATOM 688 C C . ARG A 1 90 ? 14.857 -1.032 13.820 1.00 89.00 90 ARG A C 1
ATOM 690 O O . ARG A 1 90 ? 14.674 -2.108 13.253 1.00 89.00 90 ARG A O 1
ATOM 697 N N . ALA A 1 91 ? 16.070 -0.503 13.967 1.00 87.50 91 ALA A N 1
ATOM 698 C CA . ALA A 1 91 ? 17.276 -1.179 13.501 1.00 87.50 91 ALA A CA 1
ATOM 699 C C . ALA A 1 91 ? 17.340 -2.627 14.035 1.00 87.50 91 ALA A C 1
ATOM 701 O O . ALA A 1 91 ? 17.233 -2.868 15.235 1.00 87.50 91 ALA A O 1
ATOM 702 N N . GLY A 1 92 ? 17.480 -3.597 13.126 1.00 86.94 92 GLY A N 1
ATOM 703 C CA . GLY A 1 92 ? 17.496 -5.030 13.450 1.00 86.94 92 GLY A CA 1
ATOM 704 C C . GLY A 1 92 ? 16.125 -5.719 13.455 1.00 86.94 92 GLY A C 1
ATOM 705 O O . GLY A 1 92 ? 16.072 -6.949 13.485 1.00 86.94 92 GLY A O 1
ATOM 706 N N . ALA A 1 93 ? 15.016 -4.979 13.355 1.00 86.00 93 ALA A N 1
ATOM 707 C CA . ALA A 1 93 ? 13.702 -5.579 13.160 1.00 86.00 93 ALA A CA 1
ATOM 708 C C . ALA A 1 93 ? 13.564 -6.085 11.714 1.00 86.00 93 ALA A C 1
ATOM 710 O O . ALA A 1 93 ? 13.542 -5.325 10.749 1.00 86.00 93 ALA A O 1
ATOM 711 N N . HIS A 1 94 ? 13.460 -7.400 11.544 1.00 90.12 94 HIS A N 1
ATOM 712 C CA . HIS A 1 94 ? 13.251 -8.026 10.238 1.00 90.12 94 HIS A CA 1
ATOM 713 C C . HIS A 1 94 ? 11.758 -8.126 9.908 1.00 90.12 94 HIS A C 1
ATOM 715 O O . HIS A 1 94 ? 11.209 -9.222 9.818 1.00 90.12 94 HIS A O 1
ATOM 721 N N . ARG A 1 95 ? 11.081 -6.980 9.764 1.00 95.44 95 ARG A N 1
ATOM 722 C CA . ARG A 1 95 ? 9.655 -6.959 9.410 1.00 95.44 95 ARG A CA 1
ATOM 723 C C . ARG A 1 95 ? 9.436 -7.129 7.911 1.00 95.44 95 ARG A C 1
ATOM 725 O O . ARG A 1 95 ? 10.287 -6.782 7.090 1.00 95.44 95 ARG A O 1
ATOM 732 N N . HIS A 1 96 ? 8.278 -7.679 7.577 1.00 98.00 96 HIS A N 1
ATOM 733 C CA . HIS A 1 96 ? 7.886 -8.060 6.230 1.00 98.00 96 HIS A CA 1
ATOM 734 C C . HIS A 1 96 ? 6.834 -7.119 5.643 1.00 98.00 96 HIS A C 1
ATOM 736 O O . HIS A 1 96 ? 6.098 -6.438 6.358 1.00 98.00 96 HIS A O 1
ATOM 742 N N . VAL A 1 97 ? 6.739 -7.144 4.317 1.00 98.38 97 VAL A N 1
ATOM 743 C CA . VAL A 1 97 ? 5.649 -6.550 3.546 1.00 98.38 97 VAL A CA 1
ATOM 744 C C . VAL A 1 97 ? 4.759 -7.677 3.033 1.00 98.38 97 VAL A C 1
ATOM 746 O O . VAL A 1 97 ? 5.256 -8.616 2.412 1.00 98.38 97 VAL A O 1
ATOM 749 N N . VAL A 1 98 ? 3.452 -7.608 3.280 1.00 98.69 98 VAL A N 1
ATOM 750 C CA . VAL A 1 98 ? 2.504 -8.642 2.831 1.00 98.69 98 VAL A CA 1
ATOM 751 C C . VAL A 1 98 ? 1.705 -8.152 1.634 1.00 98.69 98 VAL A C 1
ATOM 753 O O . VAL A 1 98 ? 1.157 -7.055 1.660 1.00 98.69 98 VAL A O 1
ATOM 756 N N . TRP A 1 99 ? 1.587 -8.996 0.616 1.00 98.69 99 TRP A N 1
ATOM 757 C CA . TRP A 1 99 ? 0.823 -8.757 -0.603 1.00 98.69 99 TRP A CA 1
ATOM 758 C C . TRP A 1 99 ? -0.360 -9.728 -0.658 1.00 98.69 99 TRP A C 1
ATOM 760 O O . TRP A 1 99 ? -0.177 -10.921 -0.917 1.00 98.69 99 TRP A O 1
ATOM 770 N N . VAL A 1 100 ? -1.574 -9.241 -0.402 1.00 98.56 100 VAL A N 1
ATOM 771 C CA . VAL A 1 100 ? -2.770 -10.090 -0.292 1.00 98.56 100 VAL A CA 1
ATOM 772 C C . VAL A 1 100 ? -3.618 -10.016 -1.560 1.00 98.56 100 VAL A C 1
ATOM 774 O O . VAL A 1 100 ? -4.180 -8.970 -1.888 1.00 98.56 100 VAL A O 1
ATOM 777 N N . GLY A 1 101 ? -3.750 -11.159 -2.237 1.00 97.75 101 GLY A N 1
ATOM 778 C CA . GLY A 1 101 ? -4.522 -11.317 -3.469 1.00 97.75 101 GLY A CA 1
ATOM 779 C C . GLY A 1 101 ? -3.714 -11.019 -4.736 1.00 97.75 101 GLY A C 1
ATOM 780 O O . GLY A 1 101 ? -2.969 -10.042 -4.816 1.00 97.75 101 GLY A O 1
ATOM 781 N N . ARG A 1 102 ? -3.902 -11.845 -5.775 1.00 96.25 102 ARG A N 1
ATOM 782 C CA . ARG A 1 102 ? -3.091 -11.816 -7.011 1.00 96.25 102 ARG A CA 1
ATOM 783 C C . ARG A 1 102 ? -3.098 -10.478 -7.751 1.00 96.25 102 ARG A C 1
ATOM 785 O O . ARG A 1 102 ? -2.130 -10.147 -8.427 1.00 96.25 102 ARG A O 1
ATOM 792 N N . ALA A 1 103 ? -4.160 -9.680 -7.630 1.00 95.38 103 ALA A N 1
ATOM 793 C CA . ALA A 1 103 ? -4.199 -8.358 -8.257 1.00 95.38 103 ALA A CA 1
ATOM 794 C C . ALA A 1 103 ? -3.203 -7.368 -7.635 1.00 95.38 103 ALA A C 1
ATOM 796 O O . ALA A 1 103 ? -2.749 -6.460 -8.337 1.00 95.38 103 ALA A O 1
ATOM 797 N N . ALA A 1 104 ? -2.834 -7.566 -6.367 1.00 97.06 104 ALA A N 1
ATOM 798 C CA . ALA A 1 104 ? -1.840 -6.765 -5.665 1.00 97.06 104 ALA A CA 1
ATOM 799 C C . ALA A 1 104 ? -0.396 -7.216 -5.924 1.00 97.06 104 ALA A C 1
ATOM 801 O O . ALA A 1 104 ? 0.529 -6.455 -5.660 1.00 97.06 104 ALA A O 1
ATOM 802 N N . TRP A 1 105 ? -0.182 -8.425 -6.453 1.00 97.38 105 TRP A N 1
ATOM 803 C CA . TRP A 1 105 ? 1.155 -8.999 -6.577 1.00 97.38 105 TRP A CA 1
ATOM 804 C C . TRP A 1 105 ? 2.026 -8.259 -7.601 1.00 97.38 105 TRP A C 1
ATOM 806 O O . TRP A 1 105 ? 1.660 -8.180 -8.781 1.00 97.38 105 TRP A O 1
ATOM 816 N N . PRO A 1 106 ? 3.194 -7.741 -7.187 1.00 95.44 106 PRO A N 1
ATOM 817 C CA . PRO A 1 106 ? 4.169 -7.145 -8.085 1.00 95.44 106 PRO A CA 1
ATOM 818 C C . PRO A 1 106 ? 4.896 -8.219 -8.885 1.00 95.44 106 PRO A C 1
ATOM 820 O O . PRO A 1 106 ? 4.985 -9.379 -8.481 1.00 95.44 106 PRO A O 1
ATOM 823 N N . SER A 1 107 ? 5.454 -7.826 -10.030 1.00 91.81 107 SER A N 1
ATOM 824 C CA . SER A 1 107 ? 6.438 -8.681 -10.684 1.00 91.81 107 SER A CA 1
ATOM 825 C C . SER A 1 107 ? 7.691 -8.764 -9.797 1.00 91.81 107 SER A C 1
ATOM 827 O O . SER A 1 107 ? 8.061 -7.760 -9.180 1.00 91.81 107 SER A O 1
ATOM 829 N N . PRO A 1 108 ? 8.398 -9.907 -9.748 1.00 89.81 108 PRO A N 1
ATOM 830 C CA . PRO A 1 108 ? 9.629 -10.023 -8.961 1.00 89.81 108 PRO A CA 1
ATOM 831 C C . PRO A 1 108 ? 10.674 -8.954 -9.310 1.00 89.81 108 PRO A C 1
ATOM 833 O O . PRO A 1 108 ? 11.379 -8.465 -8.435 1.00 89.81 108 PRO A O 1
ATOM 836 N N . ALA A 1 109 ? 10.733 -8.537 -10.579 1.00 86.19 109 ALA A N 1
ATOM 837 C CA . ALA A 1 109 ? 11.626 -7.474 -11.033 1.00 86.19 109 ALA A CA 1
ATOM 838 C C . ALA A 1 109 ? 11.298 -6.101 -10.418 1.00 86.19 109 ALA A C 1
ATOM 840 O O . ALA A 1 109 ? 12.212 -5.324 -10.170 1.00 86.19 109 ALA A O 1
ATOM 841 N N . ALA A 1 110 ? 10.023 -5.810 -10.134 1.00 87.94 110 ALA A N 1
ATOM 842 C CA . ALA A 1 110 ? 9.617 -4.552 -9.507 1.00 87.94 110 ALA A CA 1
ATOM 843 C C . ALA A 1 110 ? 10.013 -4.474 -8.020 1.00 87.94 110 ALA A C 1
ATOM 845 O O . ALA A 1 110 ? 10.147 -3.385 -7.470 1.00 87.94 110 ALA A O 1
ATOM 846 N N . LEU A 1 111 ? 10.234 -5.619 -7.365 1.00 91.88 111 LEU A N 1
ATOM 847 C CA . LEU A 1 111 ? 10.625 -5.693 -5.953 1.00 91.88 111 LEU A CA 1
ATOM 848 C C . LEU A 1 111 ? 12.115 -5.421 -5.701 1.00 91.88 111 LEU A C 1
ATOM 850 O O . LEU A 1 111 ? 12.572 -5.503 -4.562 1.00 91.88 111 LEU A O 1
ATOM 854 N N . VAL A 1 112 ? 12.882 -5.132 -6.748 1.00 88.25 112 VAL A N 1
ATOM 855 C CA . VAL A 1 112 ? 14.333 -4.967 -6.693 1.00 88.25 112 VAL A CA 1
ATOM 856 C C . VAL A 1 112 ? 14.688 -3.553 -7.156 1.00 88.25 112 VAL A C 1
ATOM 858 O O . VAL A 1 112 ? 14.259 -3.136 -8.227 1.00 88.25 112 VAL A O 1
ATOM 861 N N . ARG A 1 113 ? 15.467 -2.811 -6.358 1.00 82.50 113 ARG A N 1
ATOM 862 C CA . ARG A 1 113 ? 15.974 -1.463 -6.687 1.00 82.50 113 ARG A CA 1
ATOM 863 C C . ARG A 1 113 ? 17.451 -1.511 -7.100 1.00 82.50 113 ARG A C 1
ATOM 865 O O . ARG A 1 113 ? 18.182 -2.412 -6.713 1.00 82.50 113 ARG A O 1
ATOM 872 N N . GLY A 1 114 ? 17.909 -0.519 -7.861 1.00 67.56 114 GLY A N 1
ATOM 873 C CA . GLY A 1 114 ? 19.292 -0.427 -8.356 1.00 67.56 114 GLY A CA 1
ATOM 874 C C . GLY A 1 114 ? 19.564 -1.192 -9.662 1.00 67.56 114 GLY A C 1
ATOM 875 O O . GLY A 1 114 ? 18.818 -2.083 -10.065 1.00 67.56 114 GLY A O 1
ATOM 876 N N . MET A 1 115 ? 20.632 -0.805 -10.366 1.00 55.16 115 MET A N 1
ATOM 877 C CA . MET A 1 115 ? 20.930 -1.321 -11.707 1.00 55.16 115 MET A CA 1
ATOM 878 C C . MET A 1 115 ? 21.504 -2.741 -11.715 1.00 55.16 115 MET A C 1
ATOM 880 O O . MET A 1 115 ? 22.350 -3.105 -10.905 1.00 55.16 115 MET A O 1
ATOM 884 N N . ARG A 1 116 ? 21.120 -3.506 -12.747 1.00 50.25 116 ARG A N 1
ATOM 885 C CA . ARG A 1 116 ? 21.806 -4.735 -13.190 1.00 50.25 116 ARG A CA 1
ATOM 886 C C . ARG A 1 116 ? 22.828 -4.492 -14.311 1.00 50.25 116 ARG A C 1
ATOM 888 O O . ARG A 1 116 ? 23.532 -5.423 -14.695 1.00 50.25 116 ARG A O 1
ATOM 895 N N . ALA A 1 117 ? 22.894 -3.281 -14.867 1.00 44.19 117 ALA A N 1
ATOM 896 C CA . ALA A 1 117 ? 23.706 -3.004 -16.046 1.00 44.19 117 ALA A CA 1
ATOM 897 C C . ALA A 1 117 ? 25.168 -2.688 -15.674 1.00 44.19 117 ALA A C 1
ATOM 899 O O . ALA A 1 117 ? 25.407 -1.902 -14.753 1.00 44.19 117 ALA A O 1
ATOM 900 N N . PRO A 1 118 ? 26.157 -3.261 -16.383 1.00 46.56 118 PRO A N 1
ATOM 901 C CA . PRO A 1 118 ? 27.528 -2.788 -16.300 1.00 46.56 118 PRO A CA 1
ATOM 902 C C . PRO A 1 118 ? 27.577 -1.361 -16.853 1.00 46.56 118 PRO A C 1
ATOM 904 O O . PRO A 1 118 ? 27.412 -1.158 -18.053 1.00 46.56 118 PRO A O 1
ATOM 907 N N . ILE A 1 119 ? 27.828 -0.369 -15.997 1.00 52.12 119 ILE A N 1
ATOM 908 C CA . ILE A 1 119 ? 28.345 0.902 -16.497 1.00 52.12 119 ILE A CA 1
ATOM 909 C C . ILE A 1 119 ? 29.799 0.616 -16.855 1.00 52.12 119 ILE A C 1
ATOM 911 O O . ILE A 1 119 ? 30.660 0.519 -15.978 1.00 52.12 119 ILE A O 1
ATOM 915 N N . ALA A 1 120 ? 30.072 0.425 -18.144 1.00 51.91 120 ALA A N 1
ATOM 916 C CA . ALA A 1 120 ? 31.408 0.705 -18.633 1.00 51.91 120 ALA A CA 1
ATOM 917 C C . ALA A 1 120 ? 31.632 2.191 -18.345 1.00 51.91 120 ALA A C 1
ATOM 919 O O . ALA A 1 120 ? 30.943 3.038 -18.915 1.00 51.91 120 ALA A O 1
ATOM 920 N N . GLY A 1 121 ? 32.507 2.513 -17.388 1.00 55.72 121 GLY A N 1
ATOM 921 C CA . GLY A 1 121 ? 32.904 3.898 -17.188 1.00 55.72 121 GLY A CA 1
ATOM 922 C C . GLY A 1 121 ? 33.376 4.468 -18.524 1.00 55.72 121 GLY A C 1
ATOM 923 O O . GLY A 1 121 ? 33.951 3.740 -19.335 1.00 55.72 121 GLY A O 1
ATOM 924 N N . MET A 1 122 ? 33.156 5.764 -18.744 1.00 46.94 122 MET A N 1
ATOM 925 C CA . MET A 1 122 ? 33.532 6.481 -19.974 1.00 46.94 122 MET A CA 1
ATOM 926 C C . MET A 1 122 ? 35.018 6.294 -20.363 1.00 46.94 122 MET A C 1
ATOM 928 O O . MET A 1 122 ? 35.393 6.535 -21.503 1.00 46.94 122 MET A O 1
ATOM 932 N N . PHE A 1 123 ? 35.845 5.807 -19.428 1.00 59.22 123 PHE A N 1
ATOM 933 C CA . PHE A 1 123 ? 37.276 5.532 -19.571 1.00 59.22 123 PHE A CA 1
ATOM 934 C C . PHE A 1 123 ? 37.659 4.048 -19.388 1.00 59.22 123 PHE A C 1
ATOM 936 O O . PHE A 1 123 ? 38.777 3.746 -18.983 1.00 59.22 123 PHE A O 1
ATOM 943 N N . GLY A 1 124 ? 36.736 3.098 -19.569 1.00 59.81 124 GLY A N 1
ATOM 944 C CA . GLY A 1 124 ? 37.019 1.662 -19.385 1.00 59.81 124 GLY A CA 1
ATOM 945 C C . GLY A 1 124 ? 37.230 1.224 -17.925 1.00 59.81 124 GLY A C 1
ATOM 946 O O . GLY A 1 124 ? 37.422 0.038 -17.653 1.00 59.81 124 GLY A O 1
ATOM 947 N N . GLN A 1 125 ? 37.139 2.154 -16.970 1.00 54.62 125 GLN A N 1
ATOM 948 C CA . GLN A 1 125 ? 37.152 1.871 -15.536 1.00 54.62 125 GLN A CA 1
ATOM 949 C C . GLN A 1 125 ? 35.908 1.052 -15.164 1.00 54.62 125 GLN A C 1
ATOM 951 O O . GLN A 1 125 ? 34.766 1.493 -15.334 1.00 54.62 125 GLN A O 1
ATOM 956 N N . ARG A 1 126 ? 36.130 -0.166 -14.658 1.00 51.03 126 ARG A N 1
ATOM 957 C CA . ARG A 1 126 ? 35.077 -1.005 -14.076 1.00 51.03 126 ARG A CA 1
ATOM 958 C C . ARG A 1 126 ? 34.674 -0.409 -12.729 1.00 51.03 126 ARG A C 1
ATOM 960 O O . ARG A 1 126 ? 35.319 -0.676 -11.721 1.00 51.03 126 ARG A O 1
ATOM 967 N N . VAL A 1 127 ? 33.601 0.378 -12.706 1.00 52.88 127 VAL A N 1
ATOM 968 C CA . VAL A 1 127 ? 32.982 0.807 -11.444 1.00 52.88 127 VAL A CA 1
ATOM 969 C C . VAL A 1 127 ? 32.470 -0.447 -10.713 1.00 52.88 127 VAL A C 1
ATOM 971 O O . VAL A 1 127 ? 31.860 -1.308 -11.362 1.00 52.88 127 VAL A O 1
ATOM 974 N N . PRO A 1 128 ? 32.714 -0.605 -9.396 1.00 51.22 128 PRO A N 1
ATOM 975 C CA . PRO A 1 128 ? 32.182 -1.729 -8.637 1.00 51.22 128 PRO A CA 1
ATOM 976 C C . PRO A 1 128 ? 30.665 -1.802 -8.808 1.00 51.22 128 PRO A C 1
ATOM 978 O O . PRO A 1 128 ? 29.961 -0.808 -8.634 1.00 51.22 128 PRO A O 1
ATOM 981 N N . ARG A 1 129 ? 30.153 -2.984 -9.164 1.00 53.75 129 ARG A N 1
ATOM 982 C CA . ARG A 1 129 ? 28.709 -3.229 -9.230 1.00 53.75 129 ARG A CA 1
ATOM 983 C C . ARG A 1 129 ? 28.120 -2.967 -7.843 1.00 53.75 129 ARG A C 1
ATOM 985 O O . ARG A 1 129 ? 28.345 -3.766 -6.935 1.00 53.75 129 ARG A O 1
ATOM 992 N N . ALA A 1 130 ? 27.350 -1.894 -7.682 1.00 57.25 130 ALA A N 1
ATOM 993 C CA . ALA A 1 130 ? 26.398 -1.833 -6.584 1.00 57.25 130 ALA A CA 1
ATOM 994 C C . ALA A 1 130 ? 25.390 -2.958 -6.837 1.00 57.25 130 ALA A C 1
ATOM 996 O O . ALA A 1 130 ? 24.739 -2.995 -7.883 1.00 57.25 130 ALA A O 1
ATOM 997 N N . TRP A 1 131 ? 25.350 -3.944 -5.942 1.00 60.62 131 TRP A N 1
ATOM 998 C CA . TRP A 1 131 ? 24.386 -5.028 -6.062 1.00 60.62 131 TRP A CA 1
ATOM 999 C C . TRP A 1 131 ? 22.976 -4.444 -5.994 1.00 60.62 131 TRP A C 1
ATOM 1001 O O . TRP A 1 131 ? 22.747 -3.523 -5.207 1.00 60.62 131 TRP A O 1
ATOM 1011 N N . PRO A 1 132 ? 22.035 -4.957 -6.799 1.00 80.69 132 PRO A N 1
ATOM 1012 C CA . PRO A 1 132 ? 20.664 -4.502 -6.711 1.00 80.69 132 PRO A CA 1
ATOM 1013 C C . PRO A 1 132 ? 20.137 -4.736 -5.288 1.00 80.69 132 PRO A C 1
ATOM 1015 O O . PRO A 1 132 ? 20.305 -5.818 -4.719 1.00 80.69 132 PRO A O 1
ATOM 1018 N N . ASP A 1 133 ? 19.507 -3.715 -4.715 1.00 84.38 133 ASP A N 1
ATOM 1019 C CA . ASP A 1 133 ? 18.845 -3.805 -3.425 1.00 84.38 133 ASP A CA 1
ATOM 1020 C C . ASP A 1 133 ? 17.594 -4.677 -3.576 1.00 84.38 133 ASP A C 1
ATOM 1022 O O . ASP A 1 133 ? 16.565 -4.261 -4.112 1.00 84.38 133 ASP A O 1
ATOM 1026 N N . ALA A 1 134 ? 17.711 -5.924 -3.126 1.00 90.06 134 ALA A N 1
ATOM 1027 C CA . ALA A 1 134 ? 16.645 -6.916 -3.131 1.00 90.06 134 ALA A CA 1
ATOM 1028 C C . ALA A 1 134 ? 15.929 -7.020 -1.772 1.00 90.06 134 ALA A C 1
ATOM 1030 O O . ALA A 1 134 ? 15.215 -7.991 -1.535 1.00 90.06 134 ALA A O 1
ATOM 1031 N N . ARG A 1 135 ? 16.101 -6.054 -0.852 1.00 92.75 135 ARG A N 1
ATOM 1032 C CA . ARG A 1 135 ? 15.488 -6.122 0.487 1.00 92.75 135 ARG A CA 1
ATOM 1033 C C . ARG A 1 135 ? 13.972 -6.272 0.440 1.00 92.75 135 ARG A C 1
ATOM 1035 O O . ARG A 1 135 ? 13.441 -7.091 1.187 1.00 92.75 135 ARG A O 1
ATOM 1042 N N . LEU A 1 136 ? 13.281 -5.526 -0.426 1.00 94.69 136 LEU A N 1
ATOM 1043 C CA . LEU A 1 136 ? 11.830 -5.655 -0.545 1.00 94.69 136 LEU A CA 1
ATOM 1044 C C . LEU A 1 136 ? 11.437 -7.028 -1.096 1.00 94.69 136 LEU A C 1
ATOM 1046 O O . LEU A 1 136 ? 10.512 -7.632 -0.563 1.00 94.69 136 LEU A O 1
ATOM 1050 N N . HIS A 1 137 ? 12.153 -7.550 -2.095 1.00 94.94 137 HIS A N 1
ATOM 1051 C CA . HIS A 1 137 ? 11.965 -8.919 -2.581 1.00 94.94 137 HIS A CA 1
ATOM 1052 C C . HIS A 1 137 ? 12.113 -9.947 -1.447 1.00 94.94 137 HIS A C 1
ATOM 1054 O O . HIS A 1 137 ? 11.197 -10.725 -1.198 1.00 94.94 137 HIS A O 1
ATOM 1060 N N . ASP A 1 138 ? 13.219 -9.893 -0.705 1.00 95.19 138 ASP A N 1
ATOM 1061 C CA . ASP A 1 138 ? 13.541 -10.850 0.362 1.00 95.19 138 ASP A CA 1
ATOM 1062 C C . ASP A 1 138 ? 12.582 -10.772 1.560 1.00 95.19 138 ASP A C 1
ATOM 1064 O O . ASP A 1 138 ? 12.458 -11.727 2.328 1.00 95.19 138 ASP A O 1
ATOM 1068 N N . ARG A 1 139 ? 11.916 -9.627 1.741 1.00 96.94 139 ARG A N 1
ATOM 1069 C CA . ARG A 1 139 ? 10.979 -9.372 2.842 1.00 96.94 139 ARG A CA 1
ATOM 1070 C C . ARG A 1 139 ? 9.518 -9.321 2.394 1.00 96.94 139 ARG A C 1
ATOM 1072 O O . ARG A 1 139 ? 8.659 -8.968 3.198 1.00 96.94 139 ARG A O 1
ATOM 1079 N N . SER A 1 140 ? 9.217 -9.702 1.156 1.00 98.19 140 SER A N 1
ATOM 1080 C CA . SER A 1 140 ? 7.846 -9.770 0.649 1.00 98.19 140 SER A CA 1
ATOM 1081 C C . SER A 1 140 ? 7.223 -11.143 0.890 1.00 98.19 140 SER A C 1
ATOM 1083 O O . SER A 1 140 ? 7.805 -12.166 0.543 1.00 98.19 140 SER A O 1
ATOM 1085 N N . LEU A 1 141 ? 6.011 -11.165 1.442 1.00 98.50 141 LEU A N 1
ATOM 1086 C CA . LEU A 1 141 ? 5.180 -12.362 1.581 1.00 98.50 141 LEU A CA 1
ATOM 1087 C C . LEU A 1 141 ? 3.975 -12.245 0.645 1.00 98.50 141 LEU A C 1
ATOM 1089 O O . LEU A 1 141 ? 3.203 -11.294 0.743 1.00 98.50 141 LEU A O 1
ATOM 1093 N N . LEU A 1 142 ? 3.812 -13.203 -0.266 1.00 98.38 142 LEU A N 1
ATOM 1094 C CA . LEU A 1 142 ? 2.711 -13.242 -1.230 1.00 98.38 142 LEU A CA 1
ATOM 1095 C C . LEU A 1 142 ? 1.632 -14.195 -0.708 1.00 98.38 142 LEU A C 1
ATOM 1097 O O . LEU A 1 142 ? 1.865 -15.397 -0.604 1.00 98.38 142 LEU A O 1
ATOM 1101 N N . VAL A 1 143 ? 0.460 -13.663 -0.366 1.00 98.44 143 VAL A N 1
ATOM 1102 C CA . VAL A 1 143 ? -0.676 -14.454 0.125 1.00 98.44 143 VAL A CA 1
ATOM 1103 C C . VAL A 1 143 ? -1.675 -14.624 -1.010 1.00 98.44 143 VAL A C 1
ATOM 1105 O O . VAL A 1 143 ? -2.279 -13.648 -1.473 1.00 98.44 143 VAL A O 1
ATOM 1108 N N . ASP A 1 144 ? -1.820 -15.863 -1.480 1.00 97.94 144 ASP A N 1
ATOM 1109 C CA . ASP A 1 144 ? -2.771 -16.208 -2.533 1.00 97.94 144 ASP A CA 1
ATOM 1110 C C . ASP A 1 144 ? -4.151 -16.431 -1.925 1.00 97.94 144 ASP A C 1
ATOM 1112 O O . ASP A 1 144 ? -4.333 -17.272 -1.047 1.00 97.94 144 ASP A O 1
ATOM 1116 N N . VAL A 1 145 ? -5.118 -15.652 -2.392 1.00 96.38 145 VAL A N 1
ATOM 1117 C CA . VAL A 1 145 ? -6.517 -15.771 -1.997 1.00 96.38 145 VAL A CA 1
ATOM 1118 C C . VAL A 1 145 ? -7.352 -15.749 -3.273 1.00 96.38 145 VAL A C 1
ATOM 1120 O O . VAL A 1 145 ? -7.133 -14.860 -4.109 1.00 96.38 145 VAL A O 1
ATOM 1123 N N . PRO A 1 146 ? -8.312 -16.677 -3.446 1.00 93.75 146 PRO A N 1
ATOM 1124 C CA . PRO A 1 146 ? -9.194 -16.674 -4.603 1.00 93.75 146 PRO A CA 1
ATOM 1125 C C . PRO A 1 146 ? -9.877 -15.315 -4.791 1.00 93.75 146 PRO A C 1
ATOM 1127 O O . PRO A 1 146 ? -10.444 -14.749 -3.858 1.00 93.75 146 PRO A O 1
ATOM 1130 N N . ALA A 1 147 ? -9.847 -14.779 -6.015 1.00 90.00 147 ALA A N 1
ATOM 1131 C CA . ALA A 1 147 ? -10.353 -13.431 -6.294 1.00 90.00 147 ALA A CA 1
ATOM 1132 C C . ALA A 1 147 ? -11.851 -13.264 -5.966 1.00 90.00 147 ALA A C 1
ATOM 1134 O O . ALA A 1 147 ? -12.275 -12.189 -5.541 1.00 90.00 147 ALA A O 1
ATOM 1135 N N . HIS A 1 148 ? -12.637 -14.331 -6.128 1.00 93.44 148 HIS A N 1
ATOM 1136 C CA . HIS A 1 148 ? -14.071 -14.344 -5.842 1.00 93.44 148 HIS A CA 1
ATOM 1137 C C . HIS A 1 148 ? -14.392 -14.422 -4.341 1.00 93.44 148 HIS A C 1
ATOM 1139 O O . HIS A 1 148 ? -15.504 -14.083 -3.943 1.00 93.44 148 HIS A O 1
ATOM 1145 N N . ASP A 1 149 ? -13.438 -14.832 -3.500 1.00 97.12 149 ASP A N 1
ATOM 1146 C CA . ASP A 1 149 ? -13.654 -14.966 -2.062 1.00 97.12 149 ASP A CA 1
ATOM 1147 C C . ASP A 1 149 ? -13.255 -13.681 -1.327 1.00 97.12 149 ASP A C 1
ATOM 1149 O O . ASP A 1 149 ? -12.155 -13.511 -0.790 1.00 97.12 149 ASP A O 1
ATOM 1153 N N . THR A 1 150 ? -14.185 -12.728 -1.332 1.00 96.75 150 THR A N 1
ATOM 1154 C CA . THR A 1 150 ? -14.038 -11.452 -0.623 1.00 96.75 150 THR A CA 1
ATOM 1155 C C . THR A 1 150 ? -13.890 -11.651 0.890 1.00 96.75 150 THR A C 1
ATOM 1157 O O . THR A 1 150 ? -13.172 -10.882 1.531 1.00 96.75 150 THR A O 1
ATOM 1160 N N . GLY A 1 151 ? -14.506 -12.692 1.463 1.00 97.75 151 GLY A N 1
ATOM 1161 C CA . GLY A 1 151 ? -14.437 -12.994 2.894 1.00 97.75 151 GLY A CA 1
ATOM 1162 C C . GLY A 1 151 ? -13.052 -13.478 3.318 1.00 97.75 151 GLY A C 1
ATOM 1163 O O . GLY A 1 151 ? -12.458 -12.909 4.238 1.00 97.75 151 GLY A O 1
ATOM 1164 N N . ALA A 1 152 ? -12.497 -14.462 2.606 1.00 97.94 152 ALA A N 1
ATOM 1165 C CA . ALA A 1 152 ? -11.137 -14.944 2.837 1.00 97.94 152 ALA A CA 1
ATOM 1166 C C . ALA A 1 152 ? -10.104 -13.829 2.643 1.00 97.94 152 ALA A C 1
ATOM 1168 O O . ALA A 1 152 ? -9.145 -13.725 3.409 1.00 97.94 152 ALA A O 1
ATOM 1169 N N . ARG A 1 153 ? -10.324 -12.946 1.660 1.00 98.00 153 ARG A N 1
ATOM 1170 C CA . ARG A 1 153 ? -9.430 -11.814 1.403 1.00 98.00 153 ARG A CA 1
ATOM 1171 C C . ARG A 1 153 ? -9.465 -10.804 2.542 1.00 98.00 153 ARG A C 1
ATOM 1173 O O . ARG A 1 153 ? -8.408 -10.426 3.036 1.00 98.00 153 ARG A O 1
ATOM 1180 N N . LEU A 1 154 ? -10.655 -10.417 3.004 1.00 98.38 154 LEU A N 1
ATOM 1181 C CA . LEU A 1 154 ? -10.815 -9.538 4.165 1.00 98.38 154 LEU A CA 1
ATOM 1182 C C . LEU A 1 154 ? -10.142 -10.128 5.412 1.00 98.38 154 LEU A C 1
ATOM 1184 O O . LEU A 1 154 ? -9.408 -9.422 6.103 1.00 98.38 154 LEU A O 1
ATOM 1188 N N . TRP A 1 155 ? -10.354 -11.421 5.673 1.00 98.31 155 TRP A N 1
ATOM 1189 C CA . TRP A 1 155 ? -9.744 -12.116 6.803 1.00 98.31 155 TRP A CA 1
ATOM 1190 C C . TRP A 1 155 ? -8.213 -12.121 6.716 1.00 98.31 155 TRP A C 1
ATOM 1192 O O . TRP A 1 155 ? -7.554 -11.738 7.681 1.00 98.31 155 TRP A O 1
ATOM 1202 N N . ALA A 1 156 ? -7.643 -12.480 5.562 1.00 98.62 156 ALA A N 1
ATOM 1203 C CA . ALA A 1 156 ? -6.195 -12.528 5.367 1.00 98.62 156 ALA A CA 1
ATOM 1204 C C . ALA A 1 156 ? -5.535 -11.153 5.560 1.00 98.62 156 ALA A C 1
ATOM 1206 O O . ALA A 1 156 ? -4.493 -11.054 6.208 1.00 98.62 156 ALA A O 1
ATOM 1207 N N . ILE A 1 157 ? -6.162 -10.084 5.054 1.00 98.56 157 ILE A N 1
ATOM 1208 C CA . ILE A 1 157 ? -5.687 -8.709 5.265 1.00 98.56 157 ILE A CA 1
ATOM 1209 C C . ILE A 1 157 ? -5.727 -8.362 6.750 1.00 98.56 157 ILE A C 1
ATOM 1211 O O . ILE A 1 157 ? -4.747 -7.840 7.274 1.00 98.56 157 ILE A O 1
ATOM 1215 N N . GLU A 1 158 ? -6.828 -8.671 7.439 1.00 98.38 158 GLU A N 1
ATOM 1216 C CA . GLU A 1 158 ? -6.956 -8.393 8.868 1.00 98.38 158 GLU A CA 1
ATOM 1217 C C . GLU A 1 158 ? -5.891 -9.123 9.700 1.00 98.38 158 GLU A C 1
ATOM 1219 O O . GLU A 1 158 ? -5.299 -8.524 10.598 1.00 98.38 158 GLU A O 1
ATOM 1224 N N . GLN A 1 159 ? -5.611 -10.395 9.398 1.00 98.44 159 GLN A N 1
ATOM 1225 C CA . GLN A 1 159 ? -4.547 -11.133 10.084 1.00 98.44 159 GLN A CA 1
ATOM 1226 C C . GLN A 1 159 ? -3.173 -10.511 9.815 1.00 98.44 159 GLN A C 1
ATOM 1228 O O . GLN A 1 159 ? -2.375 -10.351 10.739 1.00 98.44 159 GLN A O 1
ATOM 1233 N N . ALA A 1 160 ? -2.907 -10.112 8.568 1.00 98.31 160 ALA A N 1
ATOM 1234 C CA . ALA A 1 160 ? -1.642 -9.493 8.194 1.00 98.31 160 ALA A CA 1
ATOM 1235 C C . ALA A 1 160 ? -1.412 -8.157 8.923 1.00 98.31 160 ALA A C 1
ATOM 1237 O O . ALA A 1 160 ? -0.329 -7.951 9.465 1.00 98.31 160 ALA A O 1
ATOM 1238 N N . VAL A 1 161 ? -2.417 -7.273 9.000 1.00 97.94 161 VAL A N 1
ATOM 1239 C CA . VAL A 1 161 ? -2.251 -5.953 9.649 1.00 97.94 161 VAL A CA 1
ATOM 1240 C C . VAL A 1 161 ? -2.086 -6.035 11.164 1.00 97.94 161 VAL A C 1
ATOM 1242 O O . VAL A 1 161 ? -1.442 -5.163 11.744 1.00 97.94 161 VAL A O 1
ATOM 1245 N N . ARG A 1 162 ? -2.632 -7.081 11.799 1.00 96.50 162 ARG A N 1
ATOM 1246 C CA . ARG A 1 162 ? -2.491 -7.337 13.242 1.00 96.50 162 ARG A CA 1
ATOM 1247 C C . ARG A 1 162 ? -1.161 -7.996 13.607 1.00 96.50 162 ARG A C 1
ATOM 1249 O O . ARG A 1 162 ? -0.830 -8.066 14.787 1.00 96.50 162 ARG A O 1
ATOM 1256 N N . CYS A 1 163 ? -0.415 -8.507 12.630 1.00 97.25 163 CYS A N 1
ATOM 1257 C CA . CYS A 1 163 ? 0.820 -9.232 12.885 1.00 97.25 163 CYS A CA 1
ATOM 1258 C C . CYS A 1 163 ? 1.979 -8.259 13.190 1.00 97.25 163 CYS A C 1
ATOM 1260 O O . CYS A 1 163 ? 2.362 -7.470 12.320 1.00 97.25 163 CYS A O 1
ATOM 1262 N N . PRO A 1 164 ? 2.621 -8.342 14.374 1.00 94.62 164 PRO A N 1
ATOM 1263 C CA . PRO A 1 164 ? 3.732 -7.455 14.733 1.00 94.62 164 PRO A CA 1
ATOM 1264 C C . PRO A 1 164 ? 4.935 -7.565 13.790 1.00 94.62 164 PRO A C 1
ATOM 1266 O O . PRO A 1 164 ? 5.712 -6.625 13.673 1.00 94.62 164 PRO A O 1
ATOM 1269 N N . GLY A 1 165 ? 5.088 -8.688 13.083 1.00 96.00 165 GLY A N 1
ATOM 1270 C CA . GLY A 1 165 ? 6.155 -8.904 12.104 1.00 96.00 165 GLY A CA 1
ATOM 1271 C C . GLY A 1 165 ? 5.955 -8.188 10.766 1.00 96.00 165 GLY A C 1
ATOM 1272 O O . GLY A 1 165 ? 6.819 -8.308 9.904 1.00 96.00 165 GLY A O 1
ATOM 1273 N N . ILE A 1 166 ? 4.849 -7.467 10.559 1.00 97.69 166 ILE A N 1
ATOM 1274 C CA . ILE A 1 166 ? 4.501 -6.847 9.272 1.00 97.69 166 ILE A CA 1
ATOM 1275 C C . ILE A 1 166 ? 4.559 -5.325 9.370 1.00 97.69 166 ILE A C 1
ATOM 1277 O O . ILE A 1 166 ? 3.883 -4.754 10.215 1.00 97.69 166 ILE A O 1
ATOM 1281 N N . CYS A 1 167 ? 5.340 -4.656 8.517 1.00 96.62 167 CYS A N 1
ATOM 1282 C CA . CYS A 1 167 ? 5.424 -3.188 8.496 1.00 96.62 167 CYS A CA 1
ATOM 1283 C C . CYS A 1 167 ? 4.427 -2.540 7.520 1.00 96.62 167 CYS A C 1
ATOM 1285 O O . CYS A 1 167 ? 3.972 -1.419 7.755 1.00 96.62 167 CYS A O 1
ATOM 1287 N N . ALA A 1 168 ? 4.047 -3.251 6.456 1.00 98.06 168 ALA A N 1
ATOM 1288 C CA . ALA A 1 168 ? 3.044 -2.801 5.501 1.00 98.06 168 ALA A CA 1
ATOM 1289 C C . ALA A 1 168 ? 2.255 -3.972 4.908 1.00 98.06 168 ALA A C 1
ATOM 1291 O O . ALA A 1 168 ? 2.787 -5.066 4.699 1.00 98.06 168 ALA A O 1
ATOM 1292 N N . VAL A 1 169 ? 0.989 -3.714 4.589 1.00 98.69 169 VAL A N 1
ATOM 1293 C CA . VAL A 1 169 ? 0.112 -4.641 3.872 1.00 98.69 169 VAL A CA 1
ATOM 1294 C C . VAL A 1 169 ? -0.382 -3.961 2.607 1.00 98.69 169 VAL A C 1
ATOM 1296 O O . VAL A 1 169 ? -1.012 -2.910 2.667 1.00 98.69 169 VAL A O 1
ATOM 1299 N N . ILE A 1 170 ? -0.123 -4.580 1.462 1.00 98.56 170 ILE A N 1
ATOM 1300 C CA . ILE A 1 170 ? -0.652 -4.182 0.165 1.00 98.56 170 ILE A CA 1
ATOM 1301 C C . ILE A 1 170 ? -1.692 -5.212 -0.233 1.00 98.56 170 ILE A C 1
ATOM 1303 O O . ILE A 1 170 ? -1.401 -6.403 -0.320 1.00 98.56 170 ILE A O 1
ATOM 1307 N N . ALA A 1 171 ? -2.919 -4.772 -0.459 1.00 98.31 171 ALA A N 1
ATOM 1308 C CA . ALA A 1 171 ? -4.028 -5.694 -0.605 1.00 98.31 171 ALA A CA 1
ATOM 1309 C C . ALA A 1 171 ? -4.945 -5.348 -1.768 1.00 98.31 171 ALA A C 1
ATOM 1311 O O . ALA A 1 171 ? -5.222 -4.182 -2.048 1.00 98.31 171 ALA A O 1
ATOM 1312 N N . ASP A 1 172 ? -5.490 -6.386 -2.392 1.00 97.75 172 ASP A N 1
ATOM 1313 C CA . ASP A 1 172 ? -6.642 -6.259 -3.269 1.00 97.75 172 ASP A CA 1
ATOM 1314 C C . ASP A 1 172 ? -7.900 -5.966 -2.433 1.00 97.75 172 ASP A C 1
ATOM 1316 O O . ASP A 1 172 ? -8.501 -6.841 -1.812 1.00 97.75 172 ASP A O 1
ATOM 1320 N N . GLY A 1 173 ? -8.284 -4.694 -2.393 1.00 96.44 173 GLY A N 1
ATOM 1321 C CA . GLY A 1 173 ? -9.444 -4.202 -1.663 1.00 96.44 173 GLY A CA 1
ATOM 1322 C C . GLY A 1 173 ? -10.723 -4.156 -2.494 1.00 96.44 173 GLY A C 1
ATOM 1323 O O . GLY A 1 173 ? -11.696 -3.561 -2.033 1.00 96.44 173 GLY A O 1
ATOM 1324 N N . ARG A 1 174 ? -10.750 -4.706 -3.715 1.00 94.50 174 ARG A N 1
ATOM 1325 C CA . ARG A 1 174 ? -11.940 -4.671 -4.581 1.00 94.50 174 ARG A CA 1
ATOM 1326 C C . ARG A 1 174 ? -13.125 -5.362 -3.910 1.00 94.50 174 ARG A C 1
ATOM 1328 O O . ARG A 1 174 ? -12.965 -6.390 -3.253 1.00 94.50 174 ARG A O 1
ATOM 1335 N N . GLY A 1 175 ? -14.316 -4.789 -4.073 1.00 92.56 175 GLY A N 1
ATOM 1336 C CA . GLY A 1 175 ? -15.558 -5.337 -3.521 1.00 92.56 175 GLY A CA 1
ATOM 1337 C C . GLY A 1 175 ? -15.739 -5.180 -2.006 1.00 92.56 175 GLY A C 1
ATOM 1338 O O . GLY A 1 175 ? -16.748 -5.647 -1.491 1.00 92.56 175 GLY A O 1
ATOM 1339 N N . PHE A 1 176 ? -14.819 -4.534 -1.274 1.00 95.62 176 PHE A N 1
ATOM 1340 C CA . PHE A 1 176 ? -15.076 -4.227 0.140 1.00 95.62 176 PHE A CA 1
ATOM 1341 C C . PHE A 1 176 ? -16.036 -3.053 0.285 1.00 95.62 176 PHE A C 1
ATOM 1343 O O . PHE A 1 176 ? -15.838 -2.001 -0.333 1.00 95.62 176 PHE A O 1
ATOM 1350 N N . ASP A 1 177 ? -17.023 -3.233 1.150 1.00 94.44 177 ASP A N 1
ATOM 1351 C CA . ASP A 1 177 ? -17.984 -2.219 1.549 1.00 94.44 177 ASP A CA 1
ATOM 1352 C C . ASP A 1 177 ? -17.444 -1.325 2.689 1.00 94.44 177 ASP A C 1
ATOM 1354 O O . ASP A 1 177 ? -16.283 -1.405 3.122 1.00 94.44 177 ASP A O 1
ATOM 1358 N N . LEU A 1 178 ? -18.303 -0.436 3.188 1.00 94.94 178 LEU A N 1
ATOM 1359 C CA . LEU A 1 178 ? -17.970 0.453 4.298 1.00 94.94 178 LEU A CA 1
ATOM 1360 C C . LEU A 1 178 ? -17.639 -0.320 5.587 1.00 94.94 178 LEU A C 1
ATOM 1362 O O . LEU A 1 178 ? -16.736 0.080 6.323 1.00 94.94 178 LEU A O 1
ATOM 1366 N N . ALA A 1 179 ? -18.342 -1.420 5.867 1.00 95.88 179 ALA A N 1
ATOM 1367 C CA . ALA A 1 179 ? -18.139 -2.205 7.081 1.00 95.88 179 ALA A CA 1
ATOM 1368 C C . ALA A 1 179 ? -16.770 -2.903 7.070 1.00 95.88 179 ALA A C 1
ATOM 1370 O O . ALA A 1 179 ? -16.010 -2.804 8.038 1.00 95.88 179 ALA A O 1
ATOM 1371 N N . ALA A 1 180 ? -16.416 -3.532 5.950 1.00 96.88 180 ALA A N 1
ATOM 1372 C CA . ALA A 1 180 ? -15.123 -4.161 5.727 1.00 96.88 180 ALA A CA 1
ATOM 1373 C C . ALA A 1 180 ? -13.979 -3.140 5.810 1.00 96.88 180 ALA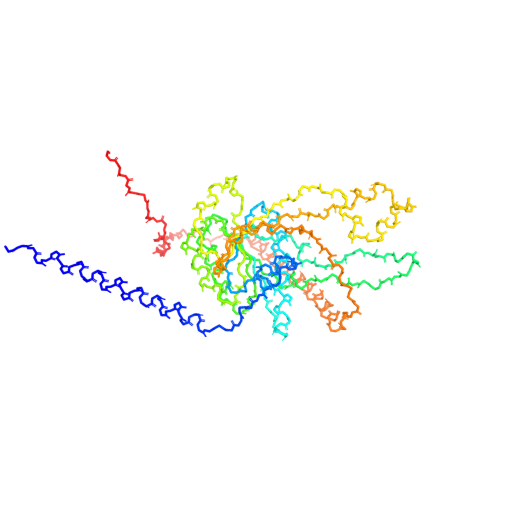 A C 1
ATOM 1375 O O . ALA A 1 180 ? -13.019 -3.350 6.553 1.00 96.88 180 ALA A O 1
ATOM 1376 N N . THR A 1 181 ? -14.096 -1.993 5.130 1.00 96.50 181 THR A N 1
ATOM 1377 C CA . THR A 1 181 ? -13.062 -0.942 5.198 1.00 96.50 181 THR A CA 1
ATOM 1378 C C . THR A 1 181 ? -12.937 -0.342 6.601 1.00 96.50 181 THR A C 1
ATOM 1380 O O . THR A 1 181 ? -11.823 -0.062 7.043 1.00 96.50 181 THR A O 1
ATOM 1383 N N . ARG A 1 182 ? -14.038 -0.190 7.356 1.00 95.75 182 ARG A N 1
ATOM 1384 C CA . ARG A 1 182 ? -13.989 0.282 8.754 1.00 95.75 182 ARG A CA 1
ATOM 1385 C C . ARG A 1 182 ? -13.286 -0.714 9.660 1.00 95.75 182 ARG A C 1
ATOM 1387 O O . ARG A 1 182 ? -12.443 -0.301 10.451 1.00 95.75 182 ARG A O 1
ATOM 1394 N N . ARG A 1 183 ? -13.593 -2.005 9.524 1.00 96.62 183 ARG A N 1
ATOM 1395 C CA . ARG A 1 183 ? -12.919 -3.079 10.262 1.00 96.62 183 ARG A CA 1
ATOM 1396 C C . ARG A 1 183 ? -11.414 -3.076 9.993 1.00 96.62 183 ARG A C 1
ATOM 1398 O O . ARG A 1 183 ? -10.634 -3.125 10.938 1.00 96.62 183 ARG A O 1
ATOM 1405 N N . LEU A 1 184 ? -11.014 -2.944 8.729 1.00 97.50 184 LEU A N 1
ATOM 1406 C CA . LEU A 1 184 ? -9.605 -2.867 8.342 1.00 97.50 184 LEU A CA 1
ATOM 1407 C C . LEU A 1 184 ? -8.905 -1.616 8.885 1.00 97.50 184 LEU A C 1
ATOM 1409 O O . LEU A 1 184 ? -7.812 -1.729 9.427 1.00 97.50 184 LEU A O 1
ATOM 1413 N N . GLN A 1 185 ? -9.543 -0.445 8.815 1.00 95.12 185 GLN A N 1
ATOM 1414 C CA . GLN A 1 185 ? -9.004 0.793 9.388 1.00 95.12 185 GLN A CA 1
ATOM 1415 C C . GL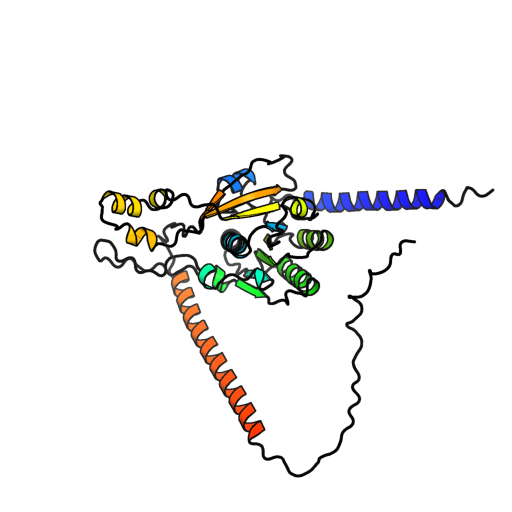N A 1 185 ? -8.775 0.682 10.905 1.00 95.12 185 GLN A C 1
ATOM 1417 O O . GLN A 1 185 ? -7.805 1.234 11.410 1.00 95.12 185 GLN A O 1
ATOM 1422 N N . LEU A 1 186 ? -9.660 -0.009 11.632 1.00 94.12 186 LEU A N 1
ATOM 1423 C CA . LEU A 1 186 ? -9.498 -0.243 13.072 1.00 94.12 186 LEU A CA 1
ATOM 1424 C C . LEU A 1 186 ? -8.400 -1.273 13.375 1.00 94.12 186 LEU A C 1
ATOM 1426 O O . LEU A 1 186 ? -7.735 -1.171 14.400 1.00 94.12 186 LEU A O 1
ATOM 1430 N N . ALA A 1 187 ? -8.211 -2.259 12.497 1.00 95.75 187 ALA A N 1
ATOM 1431 C CA . ALA A 1 187 ? -7.157 -3.261 12.635 1.00 95.75 187 ALA A CA 1
ATOM 1432 C C . ALA A 1 187 ? -5.761 -2.716 12.266 1.00 95.75 187 ALA A C 1
ATOM 1434 O O . ALA A 1 187 ? -4.763 -3.192 12.799 1.00 95.75 187 ALA A O 1
ATOM 1435 N N . ALA A 1 188 ? -5.685 -1.713 11.388 1.00 94.69 188 ALA A N 1
ATOM 1436 C CA . ALA A 1 188 ? -4.453 -1.065 10.931 1.00 94.69 188 ALA A CA 1
ATOM 1437 C C . ALA A 1 188 ? -3.925 -0.011 11.930 1.00 94.69 188 ALA A C 1
ATOM 1439 O O . ALA A 1 188 ? -3.644 1.127 11.560 1.00 94.69 188 ALA A O 1
ATOM 1440 N N . SER A 1 189 ? -3.807 -0.372 13.212 1.00 89.75 189 SER A N 1
ATOM 1441 C CA . SER A 1 189 ? -3.439 0.567 14.283 1.00 89.75 189 SER A CA 1
ATOM 1442 C C . SER A 1 189 ? -1.950 0.935 14.329 1.00 89.75 189 SER A C 1
ATOM 1444 O O . SER A 1 189 ? -1.615 1.988 14.850 1.00 89.75 189 SER A O 1
ATOM 1446 N N . ASP A 1 190 ? -1.054 0.087 13.808 1.00 91.38 190 ASP A N 1
ATOM 1447 C CA . ASP A 1 190 ? 0.403 0.346 13.723 1.00 91.38 190 ASP A CA 1
ATOM 1448 C C . ASP A 1 190 ? 1.014 -0.130 12.384 1.00 91.38 190 ASP A C 1
ATOM 1450 O O . ASP A 1 190 ? 2.234 -0.185 12.205 1.00 91.38 190 ASP A O 1
ATOM 1454 N N . THR A 1 191 ? 0.168 -0.494 11.421 1.00 95.00 191 THR A N 1
ATOM 1455 C CA . THR A 1 191 ? 0.588 -1.087 10.147 1.00 95.00 191 THR A CA 1
ATOM 1456 C C . THR A 1 191 ? 0.029 -0.273 8.997 1.00 95.00 191 THR A C 1
ATOM 1458 O O . THR A 1 191 ? -1.175 -0.021 8.949 1.00 95.00 191 THR A O 1
ATOM 1461 N N . CYS A 1 192 ? 0.889 0.079 8.040 1.00 96.56 192 CYS A N 1
ATOM 1462 C CA . CYS A 1 192 ? 0.466 0.820 6.859 1.00 96.56 192 CYS A CA 1
ATOM 1463 C C . CYS A 1 192 ? -0.317 -0.105 5.926 1.00 96.56 192 CYS A C 1
ATOM 1465 O O . CYS A 1 192 ? 0.254 -1.032 5.344 1.00 96.56 192 CYS A O 1
ATOM 1467 N N . LEU A 1 193 ? -1.625 0.122 5.802 1.00 97.88 193 LEU A N 1
ATOM 1468 C CA . LEU A 1 193 ? -2.495 -0.669 4.942 1.00 97.88 193 LEU A CA 1
ATOM 1469 C C . LEU A 1 193 ? -2.799 0.097 3.652 1.00 97.88 193 LEU A C 1
ATOM 1471 O O . LEU A 1 193 ? -3.468 1.127 3.661 1.00 97.88 193 LEU A O 1
ATOM 1475 N N . LEU A 1 194 ? -2.344 -0.445 2.526 1.00 98.06 194 LEU A N 1
ATOM 1476 C CA . LEU A 1 194 ? -2.524 0.109 1.190 1.00 98.06 194 LEU A CA 1
ATOM 1477 C C . LEU A 1 194 ? -3.478 -0.790 0.387 1.00 98.06 194 LEU A C 1
ATOM 1479 O O . LEU A 1 194 ? -3.108 -1.878 -0.058 1.00 98.06 194 LEU A O 1
ATOM 1483 N N . CYS A 1 195 ? -4.721 -0.351 0.192 1.00 97.50 195 CYS A N 1
ATOM 1484 C CA . CYS A 1 195 ? -5.744 -1.130 -0.505 1.00 97.50 195 CYS A CA 1
ATOM 1485 C C . CYS A 1 195 ? -5.970 -0.647 -1.938 1.00 97.50 195 CYS A C 1
ATOM 1487 O O . CYS A 1 195 ? -6.370 0.491 -2.177 1.00 97.50 195 CYS A O 1
ATOM 1489 N N . MET A 1 196 ? -5.816 -1.561 -2.891 1.00 96.62 196 MET A N 1
ATOM 1490 C CA . MET A 1 196 ? -6.162 -1.364 -4.295 1.00 96.62 196 MET A CA 1
ATOM 1491 C C . MET A 1 196 ? -7.663 -1.519 -4.509 1.00 96.62 196 MET A C 1
ATOM 1493 O O . MET A 1 196 ? -8.233 -2.562 -4.199 1.00 96.62 196 MET A O 1
ATOM 1497 N N . ARG A 1 197 ? -8.307 -0.506 -5.082 1.00 93.94 197 ARG A N 1
ATOM 1498 C CA . ARG A 1 197 ? -9.752 -0.501 -5.354 1.00 93.94 197 ARG A CA 1
ATOM 1499 C C . ARG A 1 197 ? -10.096 -0.721 -6.830 1.00 93.94 197 ARG A C 1
ATOM 1501 O O . ARG A 1 197 ? -11.212 -1.124 -7.133 1.00 93.94 197 ARG A O 1
ATOM 1508 N N . GLY A 1 198 ? -9.119 -0.563 -7.726 1.00 88.19 198 GLY A N 1
ATOM 1509 C CA . GLY A 1 198 ? -9.252 -0.810 -9.165 1.00 88.19 198 GLY A CA 1
ATOM 1510 C C . GLY A 1 198 ? -9.847 0.362 -9.950 1.00 88.19 198 GLY A C 1
ATOM 1511 O O . GLY A 1 198 ? -9.858 1.505 -9.490 1.00 88.19 198 GLY A O 1
ATOM 1512 N N . THR A 1 199 ? -10.314 0.067 -11.165 1.00 79.62 199 THR A N 1
ATOM 1513 C CA . THR A 1 199 ? -10.903 1.033 -12.101 1.00 79.62 199 THR A CA 1
ATOM 1514 C C . THR A 1 199 ? -12.425 0.976 -12.037 1.00 79.62 199 THR A C 1
ATOM 1516 O O . THR A 1 199 ? -13.056 0.329 -12.871 1.00 79.62 199 THR A O 1
ATOM 1519 N N . GLU A 1 200 ? -13.063 1.660 -11.091 1.00 73.19 200 GLU A N 1
ATOM 1520 C CA . GLU A 1 200 ? -14.452 2.045 -11.363 1.00 73.19 200 GLU A CA 1
ATOM 1521 C C . GLU A 1 200 ? -14.414 3.139 -12.428 1.00 73.19 200 GLU A C 1
ATOM 1523 O O . GLU A 1 200 ? -13.905 4.232 -12.201 1.00 73.19 200 GLU A O 1
ATOM 1528 N N . HIS A 1 201 ? -14.894 2.817 -13.628 1.00 53.53 201 HIS A N 1
ATOM 1529 C CA . HIS A 1 201 ? -14.810 3.700 -14.793 1.00 53.53 201 HIS A CA 1
ATOM 1530 C C . HIS A 1 201 ? -15.595 5.008 -14.644 1.00 53.53 201 HIS A C 1
ATOM 1532 O O . HIS A 1 201 ? -15.317 5.963 -15.362 1.00 53.53 201 HIS A O 1
ATOM 1538 N N . ARG A 1 202 ? -16.552 5.094 -13.713 1.00 63.31 202 ARG A N 1
ATOM 1539 C CA . ARG A 1 202 ? -17.354 6.307 -13.517 1.00 63.31 202 ARG A CA 1
ATOM 1540 C C . ARG A 1 202 ? -16.873 7.061 -12.288 1.00 63.31 202 ARG A C 1
ATOM 1542 O O . ARG A 1 202 ? -16.936 6.561 -11.168 1.00 63.31 202 ARG A O 1
ATOM 1549 N N . THR A 1 203 ? -16.389 8.278 -12.507 1.00 65.12 203 THR A N 1
ATOM 1550 C CA . THR A 1 203 ? -15.962 9.224 -11.462 1.00 65.12 203 THR A CA 1
ATOM 1551 C C . THR A 1 203 ? -17.067 9.453 -10.425 1.00 65.12 203 THR A C 1
ATOM 1553 O O . THR A 1 203 ? -16.788 9.471 -9.228 1.00 65.12 203 THR A O 1
ATOM 1556 N N . ASP A 1 204 ? -18.329 9.485 -10.861 1.00 68.19 204 ASP A N 1
ATOM 1557 C CA . ASP A 1 204 ? -19.484 9.650 -9.970 1.00 68.19 204 ASP A CA 1
ATOM 1558 C C . ASP A 1 204 ? -19.774 8.402 -9.128 1.00 68.19 204 ASP A C 1
ATOM 1560 O O . ASP A 1 204 ? -20.030 8.505 -7.928 1.00 68.19 204 ASP A O 1
ATOM 1564 N N . ALA A 1 205 ? -19.652 7.207 -9.721 1.00 69.50 205 ALA A N 1
ATOM 1565 C CA . ALA A 1 205 ? -19.816 5.952 -8.988 1.00 69.50 205 ALA A CA 1
ATOM 1566 C C . ALA A 1 205 ? -18.754 5.827 -7.883 1.00 69.50 205 ALA A C 1
ATOM 1568 O O . ALA A 1 205 ? -19.092 5.542 -6.737 1.00 69.50 205 ALA A O 1
ATOM 1569 N N . ARG A 1 206 ? -17.498 6.190 -8.176 1.00 72.56 206 ARG A N 1
ATOM 1570 C CA . ARG A 1 206 ? -16.388 6.187 -7.204 1.00 72.56 206 ARG A CA 1
ATOM 1571 C C . ARG A 1 206 ? -16.641 7.086 -5.996 1.00 72.56 206 ARG A C 1
ATOM 1573 O O . ARG A 1 206 ? -16.378 6.699 -4.854 1.00 72.56 206 ARG A O 1
ATOM 1580 N N . ARG A 1 207 ? -17.157 8.299 -6.232 1.00 73.25 207 ARG A N 1
ATOM 1581 C CA . ARG A 1 207 ? -17.495 9.250 -5.158 1.00 73.25 207 ARG A CA 1
ATOM 1582 C C . ARG A 1 207 ? -18.636 8.739 -4.280 1.00 73.25 207 ARG A C 1
ATOM 1584 O O . ARG A 1 207 ? -18.640 9.026 -3.086 1.00 73.25 207 ARG A O 1
ATOM 1591 N N . SER A 1 208 ? -19.544 7.940 -4.841 1.00 76.62 208 SER A N 1
ATOM 1592 C CA . SER A 1 208 ? -20.660 7.346 -4.098 1.00 76.62 208 SER A CA 1
ATOM 1593 C C . SER A 1 208 ? -20.256 6.174 -3.192 1.00 76.62 208 SER A C 1
ATOM 1595 O O . SER A 1 208 ? -20.950 5.893 -2.214 1.00 76.62 208 SER A O 1
ATOM 1597 N N . VAL A 1 209 ? -19.115 5.516 -3.451 1.00 82.19 209 VAL A N 1
ATOM 1598 C CA . VAL A 1 209 ? -18.640 4.419 -2.599 1.00 82.19 209 VAL A CA 1
ATOM 1599 C C . VAL A 1 209 ? -18.163 4.979 -1.261 1.00 82.19 209 VAL A C 1
ATOM 1601 O O . VAL A 1 209 ? -17.077 5.559 -1.140 1.00 82.19 209 VAL A O 1
ATOM 1604 N N . LEU A 1 210 ? -18.977 4.776 -0.229 1.00 86.62 210 LEU A N 1
ATOM 1605 C CA . LEU A 1 210 ? -18.624 5.111 1.142 1.00 86.62 210 LEU A CA 1
ATOM 1606 C C . LEU A 1 210 ? -17.521 4.180 1.637 1.00 86.62 210 LEU A C 1
ATOM 1608 O O . LEU A 1 210 ? -17.667 2.959 1.640 1.00 86.62 210 LEU A O 1
ATOM 1612 N N . THR A 1 211 ? -16.423 4.769 2.105 1.00 91.00 211 THR A N 1
ATOM 1613 C CA . THR A 1 211 ? -15.311 4.014 2.682 1.00 91.00 211 THR A CA 1
ATOM 1614 C C . THR A 1 211 ? -14.804 4.634 3.971 1.00 91.00 211 THR A C 1
ATOM 1616 O O . THR A 1 211 ? -14.929 5.844 4.231 1.00 91.00 211 THR A O 1
ATOM 1619 N N . ALA A 1 212 ? -14.201 3.780 4.794 1.00 93.19 212 ALA A N 1
ATOM 1620 C CA . ALA A 1 212 ? -13.590 4.194 6.040 1.00 93.19 212 ALA A CA 1
ATOM 1621 C C . ALA A 1 212 ? -12.124 4.633 5.907 1.00 93.19 212 ALA A C 1
ATOM 1623 O O . ALA A 1 212 ? -11.573 5.048 6.927 1.00 93.19 212 ALA A O 1
ATOM 1624 N N . GLY A 1 213 ? -11.538 4.597 4.703 1.00 92.94 213 GLY A N 1
ATOM 1625 C CA . GLY A 1 213 ? -10.139 4.952 4.460 1.00 92.94 213 GLY A CA 1
ATOM 1626 C C . GLY A 1 213 ? -9.744 6.318 5.028 1.00 92.94 213 GLY A C 1
ATOM 1627 O O . GLY A 1 213 ? -10.534 7.270 5.001 1.00 92.94 213 GLY A O 1
ATOM 1628 N N . ALA A 1 214 ? -8.529 6.383 5.568 1.00 93.56 214 ALA A N 1
ATOM 1629 C CA . ALA A 1 214 ? -7.883 7.598 6.041 1.00 93.56 214 ALA A CA 1
ATOM 1630 C C . ALA A 1 214 ? -7.561 8.532 4.872 1.00 93.56 214 ALA A C 1
ATOM 1632 O O . ALA A 1 214 ? -7.860 9.722 4.945 1.00 93.56 214 ALA A O 1
ATOM 1633 N N . THR A 1 215 ? -7.031 7.987 3.774 1.00 94.00 215 THR A N 1
ATOM 1634 C CA . THR A 1 215 ? -6.838 8.734 2.527 1.00 94.00 215 THR A CA 1
ATOM 1635 C C . THR A 1 215 ? -7.339 7.958 1.316 1.00 94.00 215 THR A C 1
ATOM 1637 O O . THR A 1 215 ? -7.403 6.725 1.332 1.00 94.00 215 THR A O 1
ATOM 1640 N N . ARG A 1 216 ? -7.721 8.693 0.269 1.00 93.62 216 ARG A N 1
ATOM 1641 C CA . ARG A 1 216 ? -8.131 8.151 -1.028 1.00 93.62 216 ARG A CA 1
ATOM 1642 C C . ARG A 1 216 ? -7.322 8.805 -2.134 1.00 93.62 216 ARG A C 1
ATOM 1644 O O . ARG A 1 216 ? -7.256 10.029 -2.194 1.00 93.62 216 ARG A O 1
ATOM 1651 N N . TRP A 1 217 ? -6.768 7.984 -3.010 1.00 93.38 217 TRP A N 1
ATOM 1652 C CA . TRP A 1 217 ? -5.866 8.392 -4.073 1.00 93.38 217 TRP A CA 1
ATOM 1653 C C . TRP A 1 217 ? -6.370 7.929 -5.427 1.00 93.38 217 TRP A C 1
ATOM 1655 O O . TRP A 1 217 ? -6.855 6.803 -5.557 1.00 93.38 217 TRP A O 1
ATOM 1665 N N . MET A 1 218 ? -6.170 8.768 -6.433 1.00 91.88 218 MET A N 1
ATOM 1666 C CA . MET A 1 218 ? -6.279 8.411 -7.836 1.00 91.88 218 MET A CA 1
ATOM 1667 C C . MET A 1 218 ? -4.884 8.290 -8.436 1.00 91.88 218 MET A C 1
ATOM 1669 O O . MET A 1 218 ? -4.043 9.162 -8.229 1.00 91.88 218 MET A O 1
ATOM 1673 N N . VAL A 1 219 ? -4.649 7.220 -9.184 1.00 91.50 219 VAL A N 1
ATOM 1674 C CA . VAL A 1 219 ? -3.437 7.017 -9.971 1.00 91.50 219 VAL A CA 1
ATOM 1675 C C . VAL A 1 219 ? -3.833 6.967 -11.434 1.00 91.50 219 VAL A C 1
ATOM 1677 O O . VAL A 1 219 ? -4.498 6.034 -11.890 1.00 91.50 219 VAL A O 1
ATOM 1680 N N . GLU A 1 220 ? -3.393 7.970 -12.173 1.00 89.38 220 GLU A N 1
ATOM 1681 C CA . GLU A 1 220 ? -3.582 8.061 -13.611 1.00 89.38 220 GLU A CA 1
ATOM 1682 C C . GLU A 1 220 ? -2.232 7.952 -14.293 1.00 89.38 220 GLU A C 1
ATOM 1684 O O . GLU A 1 220 ? -1.207 8.421 -13.794 1.00 89.38 220 GLU A O 1
ATOM 1689 N N . ARG A 1 221 ? -2.213 7.331 -15.467 1.00 85.38 221 ARG A N 1
ATOM 1690 C CA . ARG A 1 221 ? -1.030 7.401 -16.311 1.00 85.38 221 ARG A CA 1
ATOM 1691 C C . ARG A 1 221 ? -0.912 8.836 -16.813 1.00 85.38 221 ARG A C 1
ATOM 1693 O O . ARG A 1 221 ? -1.835 9.348 -17.434 1.00 85.38 221 ARG A O 1
ATOM 1700 N N . SER A 1 222 ? 0.207 9.486 -16.522 1.00 82.06 222 SER A N 1
ATOM 1701 C CA . SER A 1 222 ? 0.473 10.819 -17.043 1.00 82.06 222 SER A CA 1
ATOM 1702 C C . SER A 1 222 ? 0.738 10.705 -18.541 1.00 82.06 222 SER A C 1
ATOM 1704 O O . SER A 1 222 ? 1.530 9.861 -18.977 1.00 82.06 222 SER A O 1
ATOM 1706 N N . GLU A 1 223 ? 0.053 11.522 -19.337 1.00 73.31 223 GLU A N 1
ATOM 1707 C CA . GLU A 1 223 ? 0.353 11.628 -20.759 1.00 73.31 223 GLU A CA 1
ATOM 1708 C C . GLU A 1 223 ? 1.797 12.107 -20.942 1.00 73.31 223 GLU A C 1
ATOM 1710 O O . GLU A 1 223 ? 2.308 12.927 -20.176 1.00 73.31 223 GLU A O 1
ATOM 1715 N N . ARG A 1 224 ? 2.481 11.523 -21.931 1.00 66.38 224 ARG A N 1
ATOM 1716 C CA . ARG A 1 224 ? 3.887 11.798 -22.243 1.00 66.38 224 ARG A CA 1
ATOM 1717 C C . ARG A 1 224 ? 4.146 13.305 -22.264 1.00 66.38 224 ARG A C 1
ATOM 1719 O O . ARG A 1 224 ? 3.578 14.005 -23.092 1.00 66.38 224 ARG A O 1
ATOM 1726 N N . THR A 1 225 ? 5.112 13.771 -21.481 1.00 57.28 225 THR A N 1
ATOM 1727 C CA . THR A 1 225 ? 5.824 15.013 -21.798 1.00 57.28 225 THR A CA 1
ATOM 1728 C C . THR A 1 225 ? 7.225 14.614 -22.275 1.00 57.28 225 THR A C 1
ATOM 1730 O O . THR A 1 225 ? 8.061 14.245 -21.448 1.00 57.28 225 THR A O 1
ATOM 1733 N N . PRO A 1 226 ? 7.497 14.607 -23.597 1.00 56.59 226 PRO A N 1
ATOM 1734 C CA . PRO A 1 226 ? 8.767 14.141 -24.175 1.00 56.59 226 PRO A CA 1
ATOM 1735 C C . PRO A 1 226 ? 10.021 14.822 -23.602 1.00 56.59 226 PRO A C 1
ATOM 1737 O O . PRO A 1 226 ? 11.111 14.267 -23.675 1.00 56.59 226 PRO A O 1
ATOM 1740 N N . HIS A 1 227 ? 9.866 16.000 -22.998 1.00 54.78 227 HIS A N 1
ATOM 1741 C CA . HIS A 1 227 ? 10.963 16.847 -22.534 1.00 54.78 227 HIS A CA 1
ATOM 1742 C C . HIS A 1 227 ? 11.541 16.468 -21.155 1.00 54.78 227 HIS A C 1
ATOM 1744 O O . HIS A 1 227 ? 12.564 17.007 -20.758 1.00 54.78 227 HIS A O 1
ATOM 1750 N N . VAL A 1 228 ? 10.941 15.531 -20.409 1.00 56.50 228 VAL A N 1
ATOM 1751 C CA . VAL A 1 228 ? 11.321 15.307 -18.994 1.00 56.50 228 VAL A CA 1
ATOM 1752 C C . VAL A 1 228 ? 12.541 14.386 -18.819 1.00 56.50 228 VAL A C 1
ATOM 1754 O O . VAL A 1 228 ? 13.213 14.442 -17.790 1.00 56.50 228 VAL A O 1
ATOM 1757 N N . ILE A 1 229 ? 12.877 13.547 -19.806 1.00 55.94 229 ILE A N 1
ATOM 1758 C CA . ILE A 1 229 ? 14.000 12.594 -19.681 1.00 55.94 229 ILE A CA 1
ATOM 1759 C C . ILE A 1 229 ? 15.350 13.329 -19.674 1.00 55.94 229 ILE A C 1
ATOM 1761 O O . ILE A 1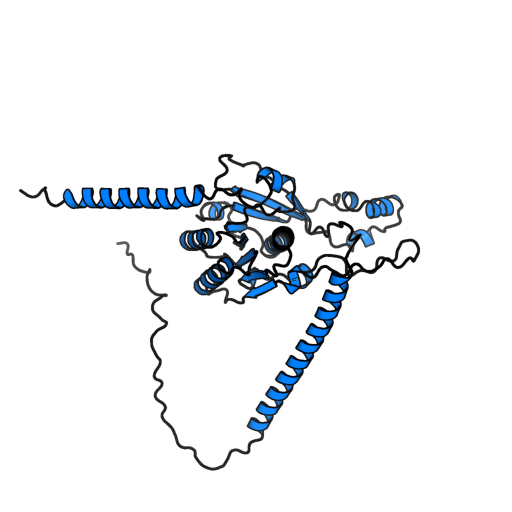 229 ? 16.220 13.023 -18.856 1.00 55.94 229 ILE A O 1
ATOM 1765 N N . THR A 1 230 ? 15.510 14.337 -20.532 1.00 55.34 230 THR A N 1
ATOM 1766 C CA . THR A 1 230 ? 16.729 15.156 -20.617 1.00 55.34 230 THR A CA 1
ATOM 1767 C C . THR A 1 230 ? 16.967 15.984 -19.360 1.00 55.34 230 THR A C 1
ATOM 1769 O O . THR A 1 230 ? 18.107 16.208 -18.971 1.00 55.34 230 THR A O 1
ATOM 1772 N N . ASP A 1 231 ? 15.906 16.409 -18.682 1.00 57.06 231 ASP A N 1
ATOM 1773 C CA . ASP A 1 231 ? 16.012 17.261 -17.494 1.00 57.06 231 ASP A CA 1
ATOM 1774 C C . ASP A 1 231 ? 16.466 16.476 -16.260 1.00 57.06 231 ASP A C 1
ATOM 1776 O O . ASP A 1 231 ? 17.036 17.037 -15.327 1.00 57.06 231 ASP A O 1
ATOM 1780 N N . ARG A 1 232 ? 16.233 15.159 -16.255 1.00 53.31 232 ARG A N 1
ATOM 1781 C CA . ARG A 1 232 ? 16.468 14.285 -15.097 1.00 53.31 232 ARG A CA 1
ATOM 1782 C C . ARG A 1 232 ? 17.756 13.487 -15.172 1.00 53.31 232 ARG A C 1
ATOM 1784 O O . ARG A 1 232 ? 18.218 12.983 -14.151 1.00 53.31 232 ARG A O 1
ATOM 1791 N N . VAL A 1 233 ? 18.342 13.376 -16.358 1.00 65.69 233 VAL A N 1
ATOM 1792 C CA . VAL A 1 233 ? 19.583 12.642 -16.580 1.00 65.69 233 VAL A CA 1
ATOM 1793 C C . VAL A 1 233 ? 20.582 13.601 -17.233 1.00 65.69 233 VAL A C 1
ATOM 1795 O O . VAL A 1 233 ? 20.713 13.601 -18.457 1.00 65.69 233 VAL A O 1
ATOM 1798 N N . PRO A 1 234 ? 21.288 14.440 -16.442 1.00 62.12 234 PRO A N 1
ATOM 1799 C CA . PRO A 1 234 ? 22.121 15.522 -16.976 1.00 62.12 234 PRO A CA 1
ATOM 1800 C C . PRO A 1 234 ? 23.157 15.048 -18.001 1.00 62.12 234 PRO A C 1
ATOM 1802 O O . PRO A 1 234 ? 23.427 15.733 -18.984 1.00 62.12 234 PRO A O 1
ATOM 1805 N N . TRP A 1 235 ? 23.696 13.837 -17.821 1.00 65.19 235 TRP A N 1
ATOM 1806 C CA . TRP A 1 235 ? 24.640 13.245 -18.768 1.00 65.19 235 TRP A CA 1
ATOM 1807 C C . TRP A 1 235 ? 23.985 12.842 -20.099 1.00 65.19 235 TRP A C 1
ATOM 1809 O O . TRP A 1 235 ? 24.635 12.913 -21.135 1.00 65.19 235 TRP A O 1
ATOM 1819 N N . LEU A 1 236 ? 22.705 12.460 -20.096 1.00 65.62 236 LEU A N 1
ATOM 1820 C CA . LEU A 1 236 ? 21.944 12.101 -21.295 1.00 65.62 236 LEU A CA 1
ATOM 1821 C C . LEU A 1 236 ? 21.660 13.347 -22.142 1.00 65.62 236 LEU A C 1
ATOM 1823 O O . LEU A 1 236 ? 21.861 13.319 -23.353 1.00 65.62 236 LEU A O 1
ATOM 1827 N N . ARG A 1 237 ? 21.284 14.459 -21.486 1.00 69.88 237 ARG A N 1
ATOM 1828 C CA . ARG A 1 237 ? 21.169 15.784 -22.117 1.00 69.88 237 ARG A CA 1
ATOM 1829 C C . ARG A 1 237 ? 22.506 16.223 -22.707 1.00 69.88 237 ARG A C 1
ATOM 1831 O O . ARG A 1 237 ? 22.560 16.561 -23.881 1.00 69.88 237 ARG A O 1
ATOM 1838 N N . MET A 1 238 ? 23.590 16.122 -21.934 1.00 73.56 238 MET A N 1
ATOM 1839 C CA . MET A 1 238 ? 24.937 16.450 -22.409 1.00 73.56 238 MET A CA 1
ATOM 1840 C C . MET A 1 238 ? 25.330 15.623 -23.644 1.00 73.56 238 MET A C 1
ATOM 1842 O O . MET A 1 238 ? 25.910 16.156 -24.587 1.00 73.56 238 MET A O 1
ATOM 1846 N N . MET A 1 239 ? 25.038 14.319 -23.665 1.00 75.50 239 MET A N 1
ATOM 1847 C CA . MET A 1 239 ? 25.355 13.490 -24.829 1.00 75.50 239 MET A CA 1
ATOM 1848 C C . MET A 1 239 ? 24.444 13.798 -26.033 1.00 75.50 239 MET A C 1
ATOM 1850 O O . MET A 1 239 ? 24.913 13.716 -27.167 1.00 75.50 239 MET A O 1
ATOM 1854 N N . GLN A 1 240 ? 23.181 14.179 -25.812 1.00 74.12 240 GLN A N 1
ATOM 1855 C CA . GLN A 1 240 ? 22.276 14.637 -26.872 1.00 74.12 240 GLN A CA 1
ATOM 1856 C C . GLN A 1 240 ? 22.746 15.965 -27.484 1.00 74.12 240 GLN A C 1
ATOM 1858 O O . GLN A 1 240 ? 22.830 16.075 -28.704 1.00 74.12 240 GLN A O 1
ATOM 1863 N N . GLU A 1 241 ? 23.119 16.945 -26.657 1.00 80.19 241 GLU A N 1
ATOM 1864 C CA . GLU A 1 241 ? 23.658 18.244 -27.095 1.00 80.19 241 GLU A CA 1
ATOM 1865 C C . GLU A 1 241 ? 24.961 18.094 -27.894 1.00 80.19 241 GLU A C 1
ATOM 1867 O O . GLU A 1 241 ? 25.226 18.869 -28.809 1.00 80.19 241 GLU A O 1
ATOM 1872 N N . ARG A 1 242 ? 25.762 17.065 -27.592 1.00 84.19 242 ARG A N 1
ATOM 1873 C CA . ARG A 1 242 ? 26.999 16.740 -28.321 1.00 84.19 242 ARG A CA 1
ATOM 1874 C C . ARG A 1 242 ? 26.785 15.878 -29.570 1.00 84.19 242 ARG A C 1
ATOM 1876 O O . ARG A 1 242 ? 27.769 15.462 -30.175 1.00 84.19 242 ARG A O 1
ATOM 1883 N N . GLY A 1 243 ? 25.542 15.544 -29.924 1.00 81.25 243 GLY A N 1
ATOM 1884 C CA . GLY A 1 243 ? 25.238 14.640 -31.041 1.00 81.25 243 GLY A CA 1
ATOM 1885 C C . GLY A 1 243 ? 25.780 13.215 -30.854 1.00 81.25 243 GLY A C 1
ATOM 1886 O O . GLY A 1 243 ? 25.904 12.471 -31.821 1.00 81.25 243 GLY A O 1
ATOM 1887 N N . MET A 1 244 ? 26.128 12.827 -29.621 1.00 75.31 244 MET A N 1
ATOM 1888 C CA . MET A 1 244 ? 26.714 11.519 -29.298 1.00 75.31 244 MET A CA 1
ATOM 1889 C C . MET A 1 244 ? 25.660 10.436 -29.064 1.00 75.31 244 MET A C 1
ATOM 1891 O O . MET A 1 244 ? 25.994 9.253 -29.007 1.00 75.31 244 MET A O 1
ATOM 1895 N N . VAL A 1 245 ? 24.398 10.829 -28.898 1.00 72.06 245 VAL A N 1
ATOM 1896 C CA . VAL A 1 245 ? 23.282 9.895 -28.799 1.00 72.06 245 VAL A CA 1
ATOM 1897 C C . VAL A 1 245 ? 22.394 10.072 -30.006 1.00 72.06 245 VAL A C 1
ATOM 1899 O O . VAL A 1 245 ? 21.764 11.112 -30.171 1.00 72.06 245 VAL A O 1
ATOM 1902 N N . ASP A 1 246 ? 22.329 9.034 -30.830 1.00 69.88 246 ASP A N 1
ATOM 1903 C CA . ASP A 1 246 ? 21.346 8.974 -31.898 1.00 69.88 246 ASP A CA 1
ATOM 1904 C C . ASP A 1 246 ? 19.934 8.977 -31.287 1.00 69.88 246 ASP A C 1
ATOM 1906 O O . ASP A 1 246 ? 19.695 8.363 -30.236 1.00 69.88 246 ASP A O 1
ATOM 1910 N N . ALA A 1 247 ? 18.980 9.626 -31.955 1.00 66.38 247 ALA A N 1
ATOM 1911 C CA . ALA A 1 247 ? 17.573 9.636 -31.559 1.00 66.38 247 ALA A CA 1
ATOM 1912 C C . ALA A 1 247 ? 17.049 8.203 -31.326 1.00 66.38 247 ALA A C 1
ATOM 1914 O O . ALA A 1 247 ? 16.218 7.967 -30.446 1.00 66.38 247 ALA A O 1
ATOM 1915 N N . GLY A 1 248 ? 17.623 7.218 -32.027 1.00 64.31 248 GLY A N 1
ATOM 1916 C CA . GLY A 1 248 ? 17.375 5.795 -31.814 1.00 64.31 248 GLY A CA 1
ATOM 1917 C C . GLY A 1 248 ? 17.665 5.289 -30.392 1.00 64.31 248 GLY A C 1
ATOM 1918 O O . GLY A 1 248 ? 16.877 4.506 -29.865 1.00 64.31 248 GLY A O 1
ATOM 1919 N N . LEU A 1 249 ? 18.729 5.732 -29.711 1.00 61.66 249 LEU A N 1
ATOM 1920 C CA . LEU A 1 249 ? 19.019 5.279 -28.339 1.00 61.66 249 LEU A CA 1
ATOM 1921 C C . LEU A 1 249 ? 18.007 5.855 -27.334 1.00 61.66 249 LEU A C 1
ATOM 1923 O O . LEU A 1 249 ? 17.611 5.152 -26.405 1.00 61.66 249 LEU A O 1
ATOM 1927 N N . MET A 1 250 ? 17.537 7.091 -27.552 1.00 55.88 250 MET A N 1
ATOM 1928 C CA . MET A 1 250 ? 16.479 7.702 -26.733 1.00 55.88 250 MET A CA 1
ATOM 1929 C C . MET A 1 250 ? 15.176 6.904 -26.813 1.00 55.88 250 MET A C 1
ATOM 1931 O O . MET A 1 250 ? 14.507 6.720 -25.803 1.00 55.88 250 MET A O 1
ATOM 1935 N N . THR A 1 251 ? 14.843 6.362 -27.989 1.00 55.50 251 THR A N 1
ATOM 1936 C CA . THR A 1 251 ? 13.655 5.503 -28.149 1.00 55.50 251 THR A CA 1
ATOM 1937 C C . THR A 1 251 ? 13.801 4.121 -27.504 1.00 55.50 251 THR A C 1
ATOM 1939 O O . THR A 1 251 ? 12.797 3.467 -27.223 1.00 55.50 251 THR A O 1
ATOM 1942 N N . ARG A 1 252 ? 15.041 3.672 -27.255 1.00 48.72 252 ARG A N 1
ATOM 1943 C CA . ARG A 1 252 ? 15.349 2.373 -26.632 1.00 48.72 252 ARG A CA 1
ATOM 1944 C C . ARG A 1 252 ? 15.366 2.419 -25.111 1.00 48.72 252 ARG A C 1
ATOM 1946 O O . ARG A 1 252 ? 15.255 1.364 -24.493 1.00 48.72 252 ARG A O 1
ATOM 1953 N N . ILE A 1 253 ? 15.511 3.598 -24.509 1.00 49.69 253 ILE A N 1
ATOM 1954 C CA . ILE A 1 253 ? 15.295 3.765 -23.074 1.00 49.69 253 ILE A CA 1
ATOM 1955 C C . ILE A 1 253 ? 13.777 3.770 -22.888 1.00 49.69 253 ILE A C 1
ATOM 1957 O O . ILE A 1 253 ? 13.127 4.726 -23.318 1.00 49.69 253 ILE A O 1
ATOM 1961 N N . PRO A 1 254 ? 13.175 2.710 -22.313 1.00 43.94 254 PRO A N 1
ATOM 1962 C CA . PRO A 1 254 ? 11.743 2.716 -22.079 1.00 43.94 254 PRO A CA 1
ATOM 1963 C C . PRO A 1 254 ? 11.433 3.941 -21.211 1.00 43.94 254 PRO A C 1
ATOM 1965 O O . PRO A 1 254 ? 12.090 4.120 -20.180 1.00 43.94 254 PRO A O 1
ATOM 1968 N N . PRO A 1 255 ? 10.498 4.814 -21.626 1.00 52.72 255 PRO A N 1
ATOM 1969 C CA . PRO A 1 255 ? 10.177 5.996 -20.846 1.00 52.72 255 PRO A CA 1
ATOM 1970 C C . PRO A 1 255 ? 9.766 5.529 -19.454 1.00 52.72 255 PRO A C 1
ATOM 1972 O O . PRO A 1 255 ? 8.926 4.628 -19.339 1.00 52.72 255 PRO A O 1
ATOM 1975 N N . GLU A 1 256 ? 10.372 6.102 -18.409 1.00 54.50 256 GLU A N 1
ATOM 1976 C CA . GLU A 1 256 ? 9.933 5.802 -17.051 1.00 54.50 256 GLU A CA 1
ATOM 1977 C C . GLU A 1 256 ? 8.429 6.089 -16.998 1.00 54.50 256 GLU A C 1
ATOM 1979 O O . GLU A 1 256 ? 8.000 7.168 -17.427 1.00 54.50 256 GLU A O 1
ATOM 1984 N N . PRO A 1 257 ? 7.600 5.132 -16.555 1.00 56.25 257 PRO A N 1
ATOM 1985 C CA . PRO A 1 257 ? 6.175 5.374 -16.482 1.00 56.25 257 PRO A CA 1
ATOM 1986 C C . PRO A 1 257 ? 5.962 6.558 -15.541 1.00 56.25 257 PRO A C 1
ATOM 1988 O O . PRO A 1 257 ? 6.355 6.514 -14.378 1.00 56.25 257 PRO A O 1
ATOM 1991 N N . ALA A 1 258 ? 5.417 7.639 -16.094 1.00 71.50 258 ALA A N 1
ATOM 1992 C CA . ALA A 1 258 ? 5.005 8.802 -15.342 1.00 71.50 258 ALA A CA 1
ATOM 1993 C C . ALA A 1 258 ? 3.556 8.578 -14.916 1.00 71.50 258 ALA A C 1
ATOM 1995 O O . ALA A 1 258 ? 2.674 8.367 -15.752 1.00 71.50 258 ALA A O 1
ATOM 1996 N N . TRP A 1 259 ? 3.310 8.611 -13.616 1.00 81.75 259 TRP A N 1
ATOM 1997 C CA . TRP A 1 259 ? 1.975 8.583 -13.043 1.00 81.75 259 TRP A CA 1
ATOM 1998 C C . TRP A 1 259 ? 1.653 9.957 -12.486 1.00 81.75 259 TRP A C 1
ATOM 2000 O O . TRP A 1 259 ? 2.513 10.607 -11.892 1.00 81.75 259 TRP A O 1
ATOM 2010 N N . ARG A 1 260 ? 0.410 10.383 -12.669 1.00 85.44 260 ARG A N 1
ATOM 2011 C CA . ARG A 1 260 ? -0.200 11.449 -11.891 1.00 85.44 260 ARG A CA 1
ATOM 2012 C C . ARG A 1 260 ? -0.881 10.788 -10.701 1.00 85.44 260 ARG A C 1
ATOM 2014 O O . ARG A 1 260 ? -1.768 9.956 -10.880 1.00 85.44 260 ARG A O 1
ATOM 2021 N N . VAL A 1 261 ? -0.442 11.140 -9.501 1.00 87.50 261 VAL A N 1
ATOM 2022 C CA . VAL A 1 261 ? -1.088 10.712 -8.258 1.00 87.50 261 VAL A CA 1
ATOM 2023 C C . VAL A 1 261 ? -1.840 11.902 -7.681 1.00 87.50 261 VAL A C 1
ATOM 2025 O O . VAL A 1 261 ? -1.213 12.929 -7.449 1.00 87.50 261 VAL A O 1
ATOM 2028 N N . THR A 1 262 ? -3.144 11.756 -7.451 1.00 87.69 262 THR A N 1
ATOM 2029 C CA . THR A 1 262 ? -4.024 12.807 -6.917 1.00 87.69 262 THR A CA 1
ATOM 2030 C C . THR A 1 262 ? -4.649 12.344 -5.605 1.00 87.69 262 THR A C 1
ATOM 2032 O O . THR A 1 262 ? -5.237 11.265 -5.543 1.00 87.69 262 THR A O 1
ATOM 2035 N N . LEU A 1 263 ? -4.551 13.156 -4.552 1.00 89.19 263 LEU A N 1
ATOM 2036 C CA . LEU A 1 263 ? -5.249 12.927 -3.285 1.00 89.19 263 LEU A CA 1
ATOM 2037 C C . LEU A 1 263 ? -6.699 13.421 -3.397 1.00 89.19 263 LEU A C 1
ATOM 2039 O O . LEU A 1 263 ? -6.939 14.619 -3.455 1.00 89.19 263 LEU A O 1
ATOM 2043 N N . GLU A 1 264 ? -7.674 12.513 -3.412 1.00 87.19 264 GLU A N 1
ATOM 2044 C CA . GLU A 1 264 ? -9.101 12.863 -3.512 1.00 87.19 264 GLU A CA 1
ATOM 2045 C C . GLU A 1 264 ? -9.745 13.145 -2.149 1.00 87.19 264 GLU A C 1
ATOM 2047 O O . GLU A 1 264 ? -10.747 13.853 -2.052 1.00 87.19 264 GLU A O 1
ATOM 2052 N N . ARG A 1 265 ? -9.222 12.529 -1.083 1.00 88.19 265 ARG A N 1
ATOM 2053 C CA . ARG A 1 265 ? -9.767 12.651 0.273 1.00 88.19 265 ARG A CA 1
ATOM 2054 C C . ARG A 1 265 ? -8.684 12.400 1.308 1.00 88.19 265 ARG A C 1
ATOM 2056 O O . ARG A 1 265 ? -7.950 11.421 1.196 1.00 88.19 265 ARG A O 1
ATOM 2063 N N . SER A 1 266 ? -8.694 13.194 2.372 1.00 89.50 266 SER A N 1
ATOM 2064 C CA . SER A 1 266 ? -7.972 12.933 3.616 1.00 89.50 266 SER A CA 1
ATOM 2065 C C . SER A 1 266 ? -8.914 13.134 4.804 1.00 89.50 266 SER A C 1
ATOM 2067 O O . SER A 1 266 ? -9.659 14.112 4.848 1.00 89.50 266 SER A O 1
ATOM 2069 N N . LYS A 1 267 ? -8.951 12.191 5.748 1.00 85.00 267 LYS A N 1
ATOM 2070 C CA . LYS A 1 267 ? -9.705 12.331 7.002 1.00 85.00 267 LYS A CA 1
ATOM 2071 C C . LYS A 1 267 ? -8.856 13.035 8.056 1.00 85.00 267 LYS A C 1
ATOM 2073 O O . LYS A 1 267 ? -7.683 12.726 8.210 1.00 85.00 267 LYS A O 1
ATOM 2078 N N . GLY A 1 268 ? -9.480 13.918 8.834 1.00 72.25 268 GLY A N 1
ATOM 2079 C CA . GLY A 1 268 ? -8.837 14.596 9.968 1.00 72.25 268 GLY A CA 1
ATOM 2080 C C . GLY A 1 268 ? -8.053 15.854 9.594 1.00 72.25 268 GLY A C 1
ATOM 2081 O O . GLY A 1 268 ? -7.689 16.622 10.476 1.00 72.25 268 GLY A O 1
ATOM 2082 N N . THR A 1 269 ? -7.844 16.118 8.306 1.00 58.72 269 THR A N 1
ATOM 2083 C CA . THR A 1 269 ? -7.356 17.413 7.831 1.00 58.72 269 THR A CA 1
ATOM 2084 C C . THR A 1 269 ? -8.576 18.309 7.610 1.00 58.72 269 THR A C 1
ATOM 2086 O O . THR A 1 269 ? -9.341 18.087 6.679 1.00 58.72 269 THR A O 1
ATOM 2089 N N . SER A 1 270 ? -8.791 19.311 8.471 1.00 43.59 270 SER A N 1
ATOM 2090 C CA . SER A 1 270 ? -9.881 20.300 8.315 1.00 43.59 270 SER A CA 1
ATOM 2091 C C . SER A 1 270 ? -9.741 21.169 7.059 1.00 43.59 270 SER A C 1
ATOM 2093 O O . SER A 1 270 ? -10.629 21.957 6.745 1.00 43.59 270 SER A O 1
ATOM 2095 N N . MET A 1 271 ? -8.640 21.032 6.318 1.00 42.72 271 MET A N 1
ATOM 2096 C CA . MET A 1 271 ? -8.532 21.590 4.983 1.00 42.72 271 MET A CA 1
ATOM 2097 C C . MET A 1 271 ? -9.286 20.694 4.005 1.00 42.72 271 MET A C 1
ATOM 2099 O O . MET A 1 271 ? -8.912 19.543 3.776 1.00 42.72 271 MET A O 1
ATOM 2103 N N . HIS A 1 272 ? -10.290 21.273 3.345 1.00 40.44 272 HIS A N 1
ATOM 2104 C CA . HIS A 1 272 ? -10.610 20.920 1.968 1.00 40.44 272 HIS A CA 1
ATOM 2105 C C . HIS A 1 272 ? -9.343 21.133 1.122 1.00 40.44 272 HIS A C 1
ATOM 2107 O O . HIS A 1 272 ? -9.193 22.143 0.439 1.00 40.44 272 HIS A O 1
ATOM 2113 N N . ILE A 1 273 ? -8.410 20.179 1.178 1.00 44.62 273 ILE A N 1
ATOM 2114 C CA . ILE A 1 273 ? -7.362 19.980 0.180 1.00 44.62 273 ILE A CA 1
ATOM 2115 C C . ILE A 1 273 ? -8.111 19.500 -1.068 1.00 44.62 273 ILE A C 1
ATOM 2117 O O . ILE A 1 273 ? -8.182 18.321 -1.381 1.00 44.62 273 ILE A O 1
ATOM 2121 N N . SER A 1 274 ? -8.790 20.446 -1.713 1.00 37.72 274 SER A N 1
ATOM 2122 C CA . SER A 1 274 ? -9.130 20.387 -3.130 1.00 37.72 274 SER A CA 1
ATOM 2123 C C . SER A 1 274 ? -7.941 20.849 -3.974 1.00 37.72 274 SER A C 1
ATOM 2125 O O . SER A 1 274 ? -8.064 20.967 -5.188 1.00 37.72 274 SER A O 1
ATOM 2127 N N . SER A 1 275 ? -6.776 21.095 -3.353 1.00 39.69 275 SER A N 1
ATOM 2128 C CA . SER A 1 275 ? -5.537 21.165 -4.101 1.00 39.69 275 SER A CA 1
ATOM 2129 C C . SER A 1 275 ? -5.286 19.783 -4.687 1.00 39.69 275 SER A C 1
ATOM 2131 O O . SER A 1 275 ? -4.954 18.829 -3.983 1.00 39.69 275 SER A O 1
ATOM 2133 N N . GLU A 1 276 ? -5.471 19.686 -6.000 1.00 48.03 276 GLU A N 1
ATOM 2134 C CA . GLU A 1 276 ? -4.892 18.635 -6.821 1.00 48.03 276 GLU A CA 1
ATOM 2135 C C . GLU A 1 276 ? -3.373 18.671 -6.619 1.00 48.03 276 GLU A C 1
ATOM 2137 O O . GLU A 1 276 ? -2.622 19.280 -7.379 1.00 48.03 276 GLU A O 1
ATOM 2142 N N . CYS A 1 277 ? -2.894 18.051 -5.542 1.00 45.97 277 CYS A N 1
ATOM 2143 C CA . CYS A 1 277 ? -1.484 17.771 -5.388 1.00 45.97 277 CYS A CA 1
ATOM 2144 C C . CYS A 1 277 ? -1.189 16.630 -6.354 1.00 45.97 277 CYS A C 1
ATOM 2146 O O . CYS A 1 277 ? -1.382 15.462 -6.027 1.00 45.97 277 CYS A O 1
ATOM 2148 N N . SER A 1 278 ? -0.821 16.999 -7.579 1.00 53.47 278 SER A N 1
ATOM 2149 C CA . SER A 1 278 ? -0.378 16.070 -8.602 1.00 53.47 278 SER A CA 1
ATOM 2150 C C . SER A 1 278 ? 1.138 15.949 -8.517 1.00 53.47 278 SER A C 1
ATOM 2152 O O . SER A 1 278 ? 1.883 16.888 -8.789 1.00 53.47 278 SER A O 1
ATOM 2154 N N . ALA A 1 279 ? 1.617 14.776 -8.114 1.00 53.66 279 ALA A N 1
ATOM 2155 C CA . ALA A 1 279 ? 3.020 14.437 -8.291 1.00 53.66 279 ALA A CA 1
ATOM 2156 C C . ALA A 1 279 ? 3.176 13.671 -9.602 1.00 53.66 279 ALA A C 1
ATOM 2158 O O . ALA A 1 279 ? 2.469 12.688 -9.833 1.00 53.66 279 ALA A O 1
ATOM 2159 N N . HIS A 1 280 ? 4.122 14.103 -10.438 1.00 49.50 280 HIS A N 1
ATOM 2160 C CA . HIS A 1 280 ? 4.636 13.286 -11.531 1.00 49.50 280 HIS A CA 1
ATOM 2161 C C . HIS A 1 280 ? 5.607 12.276 -10.943 1.00 49.50 280 HIS A C 1
ATOM 2163 O O . HIS A 1 280 ? 6.805 12.534 -10.789 1.00 49.50 280 HIS A O 1
ATOM 2169 N N . VAL A 1 281 ? 5.062 11.125 -10.586 1.00 48.91 281 VAL A N 1
ATOM 2170 C CA . VAL A 1 281 ? 5.841 10.017 -10.068 1.00 48.91 281 VAL A CA 1
ATOM 2171 C C . VAL A 1 281 ? 6.409 9.302 -11.268 1.00 48.91 281 VAL A C 1
ATOM 2173 O O . VAL A 1 281 ? 5.651 8.762 -12.065 1.00 48.91 281 VAL A O 1
ATOM 2176 N N . THR A 1 282 ? 7.724 9.304 -11.429 1.00 45.94 282 THR A N 1
ATOM 2177 C CA . THR A 1 282 ? 8.322 8.306 -12.305 1.00 45.94 282 THR A CA 1
ATOM 2178 C C . THR A 1 282 ? 8.672 7.080 -11.494 1.00 45.94 282 THR A C 1
ATOM 2180 O O . THR A 1 282 ? 8.815 7.145 -10.268 1.00 45.94 282 THR A O 1
ATOM 2183 N N . GLN A 1 283 ? 8.831 5.948 -12.171 1.00 45.25 283 GLN A N 1
ATOM 2184 C CA . GLN A 1 283 ? 9.568 4.811 -11.631 1.00 45.25 283 GLN A CA 1
ATOM 2185 C C . GLN A 1 283 ? 11.043 5.210 -11.519 1.00 45.25 283 GLN A C 1
ATOM 2187 O O . GLN A 1 283 ? 11.896 4.664 -12.205 1.00 45.25 283 GLN A O 1
ATOM 2192 N N . ALA A 1 284 ? 11.319 6.232 -10.710 1.00 38.69 284 ALA A N 1
ATOM 2193 C CA . ALA A 1 284 ? 12.636 6.771 -10.536 1.00 38.69 284 ALA A CA 1
ATOM 2194 C C . ALA A 1 284 ? 13.439 5.670 -9.862 1.00 38.69 284 ALA A C 1
ATOM 2196 O O . ALA A 1 284 ? 13.314 5.410 -8.661 1.00 38.69 284 ALA A O 1
ATOM 2197 N N . TRP A 1 285 ? 14.318 5.053 -10.638 1.00 42.19 285 TRP A N 1
ATOM 2198 C CA . TRP A 1 285 ? 15.561 4.521 -10.111 1.00 42.19 285 TRP A CA 1
ATOM 2199 C C . TRP A 1 285 ? 16.368 5.735 -9.655 1.00 42.19 285 TRP A C 1
ATOM 2201 O O . TRP A 1 285 ? 17.343 6.120 -10.295 1.00 42.19 285 TRP A O 1
ATOM 2211 N N . GLN A 1 286 ? 15.893 6.429 -8.616 1.00 36.34 286 GLN A N 1
ATOM 2212 C CA . GLN A 1 286 ? 16.531 7.639 -8.154 1.00 36.34 286 GLN A CA 1
ATOM 2213 C C . GLN A 1 286 ? 17.846 7.200 -7.532 1.00 36.34 286 GLN A C 1
ATOM 2215 O O . GLN A 1 286 ? 17.909 6.626 -6.446 1.00 36.34 286 GLN A O 1
ATOM 2220 N N . TRP A 1 287 ? 18.889 7.404 -8.323 1.00 37.09 287 TRP A N 1
ATOM 2221 C CA . TRP A 1 287 ? 20.270 7.359 -7.919 1.00 37.09 287 TRP A CA 1
ATOM 2222 C C . TRP A 1 287 ? 20.450 8.306 -6.732 1.00 37.09 287 TRP A C 1
ATOM 2224 O O . TRP A 1 287 ? 20.563 9.517 -6.891 1.00 37.09 287 TRP A O 1
ATOM 2234 N N . GLN A 1 288 ? 20.493 7.738 -5.535 1.00 30.66 288 GLN A N 1
ATOM 2235 C CA . GLN A 1 288 ? 21.335 8.252 -4.469 1.00 30.66 288 GLN A CA 1
ATOM 2236 C C . GLN A 1 288 ? 22.468 7.246 -4.338 1.00 30.66 288 GLN A C 1
ATOM 2238 O O . GLN A 1 288 ? 22.237 6.068 -4.070 1.00 30.66 288 GLN A O 1
ATOM 2243 N N . GLY A 1 289 ? 23.675 7.698 -4.678 1.00 29.83 289 GLY A N 1
ATOM 2244 C CA . GLY A 1 289 ? 24.861 6.860 -4.751 1.00 29.83 289 GLY A CA 1
ATOM 2245 C C . GLY A 1 289 ? 25.042 6.024 -3.488 1.00 29.83 289 GLY A C 1
ATOM 2246 O O . GLY A 1 289 ? 24.983 6.529 -2.371 1.00 29.83 289 GLY A O 1
ATOM 2247 N N . THR A 1 290 ? 25.299 4.735 -3.675 1.00 33.66 290 THR A N 1
ATOM 2248 C CA . THR A 1 290 ? 25.759 3.823 -2.627 1.00 33.66 290 THR A CA 1
ATOM 2249 C C . THR A 1 290 ? 27.243 4.067 -2.363 1.00 33.66 290 THR A C 1
ATOM 2251 O O . THR A 1 290 ? 28.069 3.197 -2.641 1.00 33.66 290 THR A O 1
ATOM 2254 N N . ALA A 1 291 ? 27.609 5.257 -1.883 1.00 34.09 291 ALA A N 1
ATOM 2255 C CA . ALA A 1 291 ? 29.009 5.529 -1.562 1.00 34.09 291 ALA A CA 1
ATOM 2256 C C . ALA A 1 291 ? 29.534 4.605 -0.446 1.00 34.09 291 ALA A C 1
ATOM 2258 O O . ALA A 1 291 ? 30.739 4.417 -0.346 1.00 34.09 291 ALA A O 1
ATOM 2259 N N . GLU A 1 292 ? 28.660 3.953 0.332 1.00 37.53 292 GLU A N 1
ATOM 2260 C CA . GLU A 1 292 ? 29.074 3.079 1.433 1.00 37.53 292 GLU A CA 1
ATOM 2261 C C . GLU A 1 292 ? 28.095 1.912 1.644 1.00 37.53 292 GLU A C 1
ATOM 2263 O O . GLU A 1 292 ? 27.306 1.920 2.581 1.00 37.53 292 GLU A O 1
ATOM 2268 N N . ALA A 1 293 ? 28.111 0.881 0.791 1.00 37.56 293 ALA A N 1
ATOM 2269 C CA . ALA A 1 293 ? 27.513 -0.400 1.188 1.00 37.56 293 ALA A CA 1
ATOM 2270 C C . ALA A 1 293 ? 28.491 -1.107 2.151 1.00 37.56 293 ALA A C 1
ATOM 2272 O O . ALA A 1 293 ? 29.581 -1.498 1.718 1.00 37.56 293 ALA A O 1
ATOM 2273 N N . PRO A 1 294 ? 28.164 -1.278 3.445 1.00 44.62 294 PRO A N 1
ATOM 2274 C CA . PRO A 1 294 ? 29.108 -1.835 4.401 1.00 44.62 294 PRO A CA 1
ATOM 2275 C C . PRO A 1 294 ? 29.309 -3.338 4.146 1.00 44.62 294 PRO A C 1
ATOM 2277 O O . PRO A 1 294 ? 28.373 -4.067 3.812 1.00 44.62 294 PRO A O 1
ATOM 2280 N N . ALA A 1 295 ? 30.538 -3.832 4.340 1.00 50.81 295 ALA A N 1
ATOM 2281 C CA . ALA A 1 295 ? 30.929 -5.246 4.218 1.00 50.81 295 ALA A CA 1
ATOM 2282 C C . ALA A 1 295 ? 29.901 -6.293 4.735 1.00 50.81 295 ALA A C 1
ATOM 2284 O O . ALA A 1 295 ? 29.722 -7.321 4.067 1.00 50.81 295 ALA A O 1
ATOM 2285 N N . PRO A 1 296 ? 29.183 -6.081 5.862 1.00 53.16 296 PRO A N 1
ATOM 2286 C CA . PRO A 1 296 ? 28.114 -6.980 6.305 1.00 53.16 296 PRO A CA 1
ATOM 2287 C C . PRO A 1 296 ? 26.975 -7.188 5.295 1.00 53.16 296 PRO A C 1
ATOM 2289 O O . PRO A 1 296 ? 26.461 -8.307 5.208 1.00 53.16 296 PRO A O 1
ATOM 2292 N N . GLU A 1 297 ? 26.595 -6.181 4.504 1.00 47.31 297 GLU A N 1
ATOM 2293 C CA . GLU A 1 297 ? 25.524 -6.310 3.504 1.00 47.31 297 GLU A CA 1
ATOM 2294 C C . GLU A 1 297 ? 25.968 -7.182 2.320 1.00 47.31 297 GLU A C 1
ATOM 2296 O O . GLU A 1 297 ? 25.229 -8.070 1.885 1.00 47.31 297 GLU A O 1
ATOM 2301 N N . ALA A 1 298 ? 27.221 -7.032 1.874 1.00 47.94 298 ALA A N 1
ATOM 2302 C CA . ALA A 1 298 ? 27.814 -7.889 0.847 1.00 47.94 298 ALA A CA 1
ATOM 2303 C C . ALA A 1 298 ? 27.952 -9.349 1.320 1.00 47.94 298 ALA A C 1
ATOM 2305 O O . ALA A 1 298 ? 27.687 -10.286 0.561 1.00 47.94 298 ALA A O 1
ATOM 2306 N N . ALA A 1 299 ? 28.331 -9.567 2.583 1.00 58.53 299 ALA A N 1
ATOM 2307 C CA . ALA A 1 299 ? 28.383 -10.903 3.174 1.00 58.53 299 ALA A CA 1
ATOM 2308 C C . ALA A 1 299 ? 26.981 -11.524 3.317 1.00 58.53 299 ALA A C 1
ATOM 2310 O O . ALA A 1 299 ? 26.798 -12.715 3.053 1.00 58.53 299 ALA A O 1
ATOM 2311 N N . ALA A 1 300 ? 25.974 -10.725 3.686 1.00 57.22 300 ALA A N 1
ATOM 2312 C CA . ALA A 1 300 ? 24.587 -11.169 3.759 1.00 57.22 300 ALA A CA 1
ATOM 2313 C C . ALA A 1 300 ? 24.048 -11.579 2.382 1.00 57.22 300 ALA A C 1
ATOM 2315 O O . ALA A 1 300 ? 23.431 -12.637 2.276 1.00 57.22 300 ALA A O 1
ATOM 2316 N N . ALA A 1 301 ? 24.344 -10.816 1.326 1.00 47.91 301 ALA A N 1
ATOM 2317 C CA . ALA A 1 301 ? 23.962 -11.162 -0.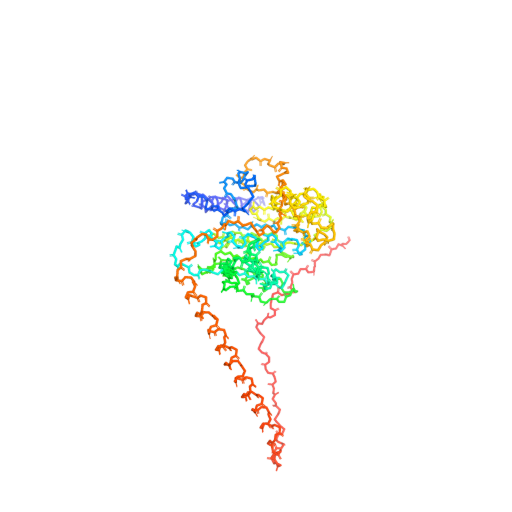042 1.00 47.91 301 ALA A CA 1
ATOM 2318 C C . ALA A 1 301 ? 24.554 -12.514 -0.487 1.00 47.91 301 ALA A C 1
ATOM 2320 O O . ALA A 1 301 ? 23.826 -13.369 -0.994 1.00 47.91 301 ALA A O 1
ATOM 2321 N N . ARG A 1 302 ? 25.843 -12.772 -0.207 1.00 60.38 302 ARG A N 1
ATOM 2322 C CA . ARG A 1 302 ? 26.483 -14.073 -0.505 1.00 60.38 302 ARG A CA 1
ATOM 2323 C C . ARG A 1 302 ? 25.826 -15.231 0.247 1.00 60.38 302 ARG A C 1
ATOM 2325 O O . ARG A 1 302 ? 25.584 -16.287 -0.335 1.00 60.38 302 ARG A O 1
ATOM 2332 N N . ARG A 1 303 ? 25.499 -15.038 1.532 1.00 72.50 303 ARG A N 1
ATOM 2333 C CA . ARG A 1 303 ? 24.783 -16.050 2.330 1.00 72.50 303 ARG A CA 1
ATOM 2334 C C . ARG A 1 303 ? 23.389 -16.340 1.767 1.00 72.50 303 ARG A C 1
ATOM 2336 O O . ARG A 1 303 ? 22.978 -17.497 1.764 1.00 72.50 303 ARG A O 1
ATOM 2343 N N . ARG A 1 304 ? 22.681 -15.321 1.264 1.00 68.44 304 ARG A N 1
ATOM 2344 C CA . ARG A 1 304 ? 21.360 -15.482 0.632 1.00 68.44 304 ARG A CA 1
ATOM 2345 C C . ARG A 1 304 ? 21.439 -16.267 -0.672 1.00 68.44 304 ARG A C 1
ATOM 2347 O O . ARG A 1 304 ? 20.665 -17.204 -0.828 1.00 68.44 304 ARG A O 1
ATOM 2354 N N . ALA A 1 305 ? 22.399 -15.954 -1.544 1.00 54.69 305 ALA A N 1
ATOM 2355 C CA . ALA A 1 305 ? 22.615 -16.701 -2.785 1.00 54.69 305 ALA A CA 1
ATOM 2356 C C . ALA A 1 305 ? 22.846 -18.197 -2.504 1.00 54.69 305 ALA A C 1
ATOM 2358 O O . ALA A 1 305 ? 22.111 -19.043 -3.008 1.00 54.69 305 ALA A O 1
ATOM 2359 N N . LYS A 1 306 ? 23.756 -18.510 -1.572 1.00 75.94 306 LYS A N 1
ATOM 2360 C CA . LYS A 1 306 ? 24.052 -19.893 -1.163 1.00 75.94 306 LYS A CA 1
ATOM 2361 C C . LYS A 1 306 ? 22.848 -20.605 -0.528 1.00 75.94 306 LYS A C 1
ATOM 2363 O O . LYS A 1 306 ? 22.652 -21.802 -0.718 1.00 75.94 306 LYS A O 1
ATOM 2368 N N . ARG A 1 307 ? 22.020 -19.882 0.238 1.00 79.69 307 ARG A N 1
ATOM 2369 C CA . ARG A 1 307 ? 20.774 -20.431 0.801 1.00 79.69 307 ARG A CA 1
ATOM 2370 C C . ARG A 1 307 ? 19.745 -20.727 -0.292 1.00 79.69 307 ARG A C 1
ATOM 2372 O O . ARG A 1 307 ? 19.084 -21.756 -0.210 1.00 79.69 307 ARG A O 1
ATOM 2379 N N . GLY A 1 308 ? 19.622 -19.854 -1.292 1.00 67.00 308 GLY A N 1
ATOM 2380 C CA . GLY A 1 308 ? 18.748 -20.061 -2.448 1.00 67.00 308 GLY A CA 1
ATOM 2381 C C . GLY A 1 308 ? 19.128 -21.313 -3.236 1.00 67.00 308 GLY A C 1
ATOM 2382 O O . GLY A 1 308 ? 18.272 -22.157 -3.477 1.00 67.00 308 GLY A O 1
ATOM 2383 N N . GLU A 1 309 ? 20.417 -21.488 -3.538 1.00 73.31 309 GLU A N 1
ATOM 2384 C CA . GLU A 1 309 ? 20.948 -22.697 -4.190 1.00 73.31 309 GLU A CA 1
ATOM 2385 C C . GLU A 1 309 ? 20.604 -23.970 -3.404 1.00 73.31 309 GLU A C 1
ATOM 2387 O O . GLU A 1 309 ? 20.135 -24.950 -3.981 1.00 73.31 309 GLU A O 1
ATOM 2392 N N . ARG A 1 310 ? 20.759 -23.939 -2.073 1.00 87.44 310 ARG A N 1
ATOM 2393 C CA . ARG A 1 310 ? 20.413 -25.074 -1.208 1.00 87.44 310 ARG A CA 1
ATOM 2394 C C . ARG A 1 310 ? 18.917 -25.395 -1.226 1.00 87.44 310 ARG A C 1
ATOM 2396 O O . ARG A 1 310 ? 18.561 -26.559 -1.320 1.00 87.44 310 ARG A O 1
ATOM 2403 N N . LEU A 1 311 ? 18.046 -24.386 -1.169 1.00 80.19 311 LEU A N 1
ATOM 2404 C CA . LEU A 1 311 ? 16.594 -24.599 -1.218 1.00 80.19 311 LEU A CA 1
ATOM 2405 C C . LEU A 1 311 ? 16.136 -25.163 -2.569 1.00 80.19 311 LEU A C 1
ATOM 2407 O O . LEU A 1 311 ? 15.257 -26.021 -2.598 1.00 80.19 311 LEU A O 1
ATOM 2411 N N . ILE A 1 312 ? 16.743 -24.716 -3.673 1.00 75.00 312 ILE A N 1
ATOM 2412 C CA . ILE A 1 312 ? 16.485 -25.268 -5.011 1.00 75.00 312 ILE A CA 1
ATOM 2413 C C . ILE A 1 312 ? 16.921 -26.737 -5.070 1.00 75.00 312 ILE A C 1
ATOM 2415 O O . ILE A 1 312 ? 16.163 -27.576 -5.555 1.00 75.00 312 ILE A O 1
ATOM 2419 N N . ALA A 1 313 ? 18.102 -27.062 -4.535 1.00 85.50 313 ALA A N 1
ATOM 2420 C CA . ALA A 1 313 ? 18.593 -28.437 -4.466 1.00 85.50 313 ALA A CA 1
ATOM 2421 C C . ALA A 1 313 ? 17.695 -29.336 -3.594 1.00 85.50 313 ALA A C 1
ATOM 2423 O O . ALA A 1 313 ? 17.334 -30.432 -4.018 1.00 85.50 313 ALA A O 1
ATOM 2424 N N . ASP A 1 314 ? 17.273 -28.857 -2.420 1.00 86.75 314 ASP A N 1
ATOM 2425 C CA . ASP A 1 314 ? 16.382 -29.593 -1.513 1.00 86.75 314 ASP A CA 1
ATOM 2426 C C . ASP A 1 314 ? 15.002 -29.829 -2.149 1.00 86.75 314 ASP A C 1
ATOM 2428 O O . ASP A 1 314 ? 14.439 -30.920 -2.034 1.00 86.75 314 ASP A O 1
ATOM 2432 N N . HIS A 1 315 ? 14.455 -28.831 -2.851 1.00 81.31 315 HIS A N 1
ATOM 2433 C CA . HIS A 1 315 ? 13.201 -28.979 -3.589 1.00 81.31 315 HIS A CA 1
ATOM 2434 C C . HIS A 1 315 ? 13.337 -30.011 -4.713 1.00 81.31 315 HIS A C 1
ATOM 2436 O O . HIS A 1 315 ? 12.503 -30.906 -4.825 1.00 81.31 315 HIS A O 1
ATOM 2442 N N . ALA A 1 316 ? 14.404 -29.933 -5.514 1.00 85.00 316 ALA A N 1
ATOM 2443 C CA . ALA A 1 316 ? 14.671 -30.905 -6.571 1.00 85.00 316 ALA A CA 1
ATOM 2444 C C . ALA A 1 316 ? 14.810 -32.335 -6.015 1.00 85.00 316 ALA A C 1
ATOM 2446 O O . ALA A 1 316 ? 14.272 -33.275 -6.599 1.00 85.00 316 ALA A O 1
ATOM 2447 N N . ALA A 1 317 ? 15.460 -32.500 -4.857 1.00 91.62 317 ALA A N 1
ATOM 2448 C CA . ALA A 1 317 ? 15.583 -33.790 -4.184 1.00 91.62 317 ALA A CA 1
ATOM 2449 C C . ALA A 1 317 ? 14.225 -34.335 -3.703 1.00 91.62 317 ALA A C 1
ATOM 2451 O O . ALA A 1 317 ? 13.944 -35.518 -3.893 1.00 91.62 317 ALA A O 1
ATOM 2452 N N . ARG A 1 318 ? 13.356 -33.487 -3.134 1.00 89.00 318 ARG A N 1
ATOM 2453 C CA . ARG A 1 318 ? 11.998 -33.890 -2.719 1.00 89.00 318 ARG A CA 1
ATOM 2454 C C . ARG A 1 318 ? 11.128 -34.285 -3.906 1.00 89.00 318 ARG A C 1
ATOM 2456 O O . ARG A 1 318 ? 10.549 -35.363 -3.877 1.00 89.00 318 ARG A O 1
ATOM 2463 N N . SER A 1 319 ? 11.112 -33.484 -4.971 1.00 86.75 319 SER A N 1
ATOM 2464 C CA . SER A 1 319 ? 10.364 -33.823 -6.188 1.00 86.75 319 SER A CA 1
ATOM 2465 C C . SER A 1 319 ? 10.860 -35.127 -6.822 1.00 86.75 319 SER A C 1
ATOM 2467 O O . SER A 1 319 ? 10.061 -35.909 -7.327 1.00 86.75 319 SER A O 1
ATOM 2469 N N . ALA A 1 320 ? 12.168 -35.407 -6.764 1.00 90.81 320 ALA A N 1
ATOM 2470 C CA . ALA A 1 320 ? 12.719 -36.675 -7.235 1.00 90.81 320 ALA A CA 1
ATOM 2471 C C . ALA A 1 320 ? 12.270 -37.877 -6.381 1.00 90.81 320 ALA A C 1
ATOM 2473 O O . ALA A 1 320 ? 12.028 -38.949 -6.933 1.00 90.81 320 ALA A O 1
ATOM 2474 N N . LEU A 1 321 ? 12.139 -37.713 -5.060 1.00 94.06 321 LEU A N 1
ATOM 2475 C CA . LEU A 1 321 ? 11.602 -38.748 -4.167 1.00 94.06 321 LEU A CA 1
ATOM 2476 C C . LEU A 1 321 ? 10.104 -38.982 -4.395 1.00 94.06 321 LEU A C 1
ATOM 2478 O O . LEU A 1 321 ? 9.684 -40.131 -4.474 1.00 94.06 321 LEU A O 1
ATOM 2482 N N . GLU A 1 322 ? 9.318 -37.920 -4.570 1.00 90.12 322 GLU A N 1
ATOM 2483 C CA . GLU A 1 322 ? 7.884 -38.016 -4.884 1.00 90.12 322 GLU A CA 1
ATOM 2484 C C . GLU A 1 322 ? 7.644 -38.718 -6.229 1.00 90.12 322 GLU A C 1
ATOM 2486 O O . GLU A 1 322 ? 6.809 -39.614 -6.322 1.00 90.12 322 GLU A O 1
ATOM 2491 N N . LEU A 1 323 ? 8.432 -38.384 -7.258 1.00 91.56 323 LEU A N 1
ATOM 2492 C CA . LEU A 1 323 ? 8.378 -39.055 -8.560 1.00 91.56 323 LEU A CA 1
ATOM 2493 C C . LEU A 1 323 ? 8.768 -40.537 -8.484 1.00 91.56 323 LEU A C 1
ATOM 2495 O O . LEU A 1 323 ? 8.228 -41.339 -9.242 1.00 91.56 323 LEU A O 1
ATOM 2499 N N . ARG A 1 324 ? 9.703 -40.913 -7.601 1.00 92.94 324 ARG A N 1
ATOM 2500 C CA . ARG A 1 324 ? 10.040 -42.325 -7.355 1.00 92.94 324 ARG A CA 1
ATOM 2501 C C . ARG A 1 324 ? 8.894 -43.049 -6.655 1.00 92.94 324 ARG A C 1
ATOM 2503 O O . ARG A 1 324 ? 8.476 -44.088 -7.143 1.00 92.94 324 ARG A O 1
ATOM 2510 N N . ALA A 1 325 ? 8.330 -42.456 -5.603 1.00 89.62 325 ALA A N 1
ATOM 2511 C CA . ALA A 1 325 ? 7.207 -43.038 -4.873 1.00 89.62 325 ALA A CA 1
ATOM 2512 C C . ALA A 1 325 ? 5.977 -43.263 -5.771 1.00 89.62 325 ALA A C 1
ATOM 2514 O O . ALA A 1 325 ? 5.329 -44.298 -5.667 1.00 89.62 325 ALA A O 1
ATOM 2515 N N . LEU A 1 326 ? 5.684 -42.337 -6.691 1.00 88.44 326 LEU A N 1
ATOM 2516 C CA . LEU A 1 326 ? 4.605 -42.509 -7.672 1.00 88.44 326 LEU A CA 1
ATOM 2517 C C . LEU A 1 326 ? 4.883 -43.662 -8.647 1.00 88.44 326 LEU A C 1
ATOM 2519 O O . LEU A 1 326 ? 3.994 -44.463 -8.910 1.00 88.44 326 LEU A O 1
ATOM 2523 N N . LYS A 1 327 ? 6.124 -43.792 -9.134 1.00 90.38 327 LYS A N 1
ATOM 2524 C CA . LYS A 1 327 ? 6.514 -44.911 -10.007 1.00 90.38 327 LYS A CA 1
ATOM 2525 C C . LYS A 1 327 ? 6.456 -46.261 -9.297 1.00 90.38 327 LYS A C 1
ATOM 2527 O O . LYS A 1 327 ? 6.120 -47.254 -9.930 1.00 90.38 327 LYS A O 1
ATOM 2532 N N . ASP A 1 328 ? 6.777 -46.308 -8.008 1.00 90.19 328 ASP A N 1
ATOM 2533 C CA . ASP A 1 328 ? 6.703 -47.545 -7.226 1.00 90.19 328 ASP A CA 1
ATOM 2534 C C . ASP A 1 328 ? 5.247 -47.992 -7.010 1.00 90.19 328 ASP A C 1
ATOM 2536 O O . ASP A 1 328 ? 4.978 -49.190 -6.988 1.00 90.19 328 ASP A O 1
ATOM 2540 N N . VAL A 1 329 ? 4.297 -47.051 -6.924 1.00 86.25 329 VAL A N 1
ATOM 2541 C CA . VAL A 1 329 ? 2.855 -47.358 -6.877 1.00 86.25 329 VAL A CA 1
ATOM 2542 C C . VAL A 1 329 ? 2.359 -47.920 -8.212 1.00 86.25 329 VAL A C 1
ATOM 2544 O O . VAL A 1 329 ? 1.604 -48.887 -8.204 1.00 86.25 329 VAL A O 1
ATOM 2547 N N . ASP A 1 330 ? 2.810 -47.371 -9.343 1.00 82.56 330 ASP A N 1
ATOM 2548 C CA . ASP A 1 330 ? 2.422 -47.866 -10.675 1.00 82.56 330 ASP A CA 1
ATOM 2549 C C . ASP A 1 330 ? 3.045 -49.235 -11.009 1.00 82.56 330 ASP A C 1
ATOM 2551 O O . ASP A 1 330 ? 2.458 -50.022 -11.750 1.00 82.56 330 ASP A O 1
ATOM 2555 N N . ASN A 1 331 ? 4.229 -49.530 -10.460 1.00 81.50 331 ASN A N 1
ATOM 2556 C CA . ASN A 1 331 ? 4.931 -50.801 -10.667 1.00 81.50 331 ASN A CA 1
ATOM 2557 C C . ASN A 1 331 ? 4.549 -51.888 -9.654 1.00 81.50 331 ASN A C 1
ATOM 2559 O O . ASN A 1 331 ? 4.970 -53.036 -9.817 1.00 81.50 331 ASN A O 1
ATOM 2563 N N . ALA A 1 332 ? 3.795 -51.558 -8.603 1.00 79.62 332 ALA A N 1
ATOM 2564 C CA . ALA A 1 332 ? 3.255 -52.565 -7.707 1.00 79.62 332 ALA A CA 1
ATOM 2565 C C . ALA A 1 332 ? 2.234 -53.396 -8.492 1.00 79.62 332 ALA A C 1
ATOM 2567 O O . ALA A 1 332 ? 1.123 -52.935 -8.760 1.00 79.62 332 ALA A O 1
ATOM 2568 N N . GLU A 1 333 ? 2.630 -54.611 -8.894 1.00 74.12 333 GLU A N 1
ATOM 2569 C CA . GLU A 1 333 ? 1.731 -55.549 -9.560 1.00 74.12 333 GLU A CA 1
ATOM 2570 C C . GLU A 1 333 ? 0.421 -55.629 -8.768 1.00 74.12 333 GLU A C 1
ATOM 2572 O O . GLU A 1 333 ? 0.460 -55.806 -7.541 1.00 74.12 333 GLU A O 1
ATOM 2577 N N . PRO A 1 334 ? -0.742 -55.474 -9.430 1.00 69.94 334 PRO A N 1
ATOM 2578 C CA . PRO A 1 334 ? -2.022 -55.547 -8.754 1.00 69.94 334 PRO A CA 1
ATOM 2579 C C . PRO A 1 334 ? -2.101 -56.910 -8.078 1.00 69.94 334 PRO A C 1
ATOM 2581 O O . PRO A 1 334 ? -2.205 -57.938 -8.746 1.00 69.94 334 PRO A O 1
ATOM 2584 N N . THR A 1 335 ? -2.005 -56.924 -6.748 1.00 68.44 335 THR A N 1
ATOM 2585 C CA . THR A 1 335 ? -2.057 -58.158 -5.973 1.00 68.44 335 THR A CA 1
ATOM 2586 C C . THR A 1 335 ? -3.421 -58.776 -6.247 1.00 68.44 335 THR A C 1
ATOM 2588 O O . THR A 1 335 ? -4.461 -58.253 -5.839 1.00 68.44 335 THR A O 1
ATOM 2591 N N . ALA A 1 336 ? -3.423 -59.846 -7.041 1.00 59.59 336 ALA A N 1
ATOM 2592 C CA . ALA A 1 336 ? -4.613 -60.541 -7.492 1.00 59.59 336 ALA A CA 1
ATOM 2593 C C . ALA A 1 336 ? -5.270 -61.240 -6.296 1.00 59.59 336 ALA A C 1
ATOM 2595 O O . ALA A 1 336 ? -5.046 -62.418 -6.044 1.00 59.59 336 ALA A O 1
ATOM 2596 N N . GLY A 1 337 ? -6.051 -60.503 -5.510 1.00 62.38 337 GLY A N 1
ATOM 2597 C CA . GLY A 1 337 ? -6.740 -61.088 -4.369 1.00 62.38 337 GLY A CA 1
ATOM 2598 C C . GLY A 1 337 ? -7.210 -60.073 -3.346 1.00 62.38 337 GLY A C 1
ATOM 2599 O O . GLY A 1 337 ? -6.553 -59.899 -2.331 1.00 62.38 337 GLY A O 1
ATOM 2600 N N . ALA A 1 338 ? -8.357 -59.442 -3.619 1.00 54.91 338 ALA A N 1
ATOM 2601 C CA . ALA A 1 338 ? -9.411 -59.076 -2.655 1.00 54.91 338 ALA A CA 1
ATOM 2602 C C . ALA A 1 338 ? -10.158 -57.818 -3.124 1.00 54.91 338 ALA A C 1
ATOM 2604 O O . ALA A 1 338 ? -9.993 -56.723 -2.590 1.00 54.91 338 ALA A O 1
ATOM 2605 N N . ILE A 1 339 ? -11.063 -57.979 -4.093 1.00 51.94 339 ILE A N 1
ATOM 2606 C CA . ILE A 1 339 ? -12.138 -57.003 -4.309 1.00 51.94 339 ILE A CA 1
ATOM 2607 C C . ILE A 1 339 ? -13.183 -57.230 -3.206 1.00 51.94 339 ILE A C 1
ATOM 2609 O O . ILE A 1 339 ? -14.248 -57.803 -3.428 1.00 51.94 339 ILE A O 1
ATOM 2613 N N . THR A 1 340 ? -12.880 -56.809 -1.980 1.00 52.59 340 THR A N 1
ATOM 2614 C CA . THR A 1 340 ? -13.906 -56.619 -0.951 1.00 52.59 340 THR A CA 1
ATOM 2615 C C . THR A 1 340 ? -14.558 -55.266 -1.186 1.00 52.59 340 THR A C 1
ATOM 2617 O O . THR A 1 340 ? -13.988 -54.221 -0.881 1.00 52.59 340 THR A O 1
ATOM 2620 N N . ARG A 1 341 ? -15.766 -55.290 -1.759 1.00 50.31 341 ARG A N 1
ATOM 2621 C CA . ARG A 1 341 ? -16.657 -54.130 -1.901 1.00 50.31 341 ARG A CA 1
ATOM 2622 C C . ARG A 1 341 ? -16.967 -53.545 -0.517 1.00 50.31 341 ARG A C 1
ATOM 2624 O O . ARG A 1 341 ? -17.924 -53.977 0.124 1.00 50.31 341 ARG A O 1
ATOM 2631 N N . SER A 1 342 ? -16.188 -52.573 -0.045 1.00 45.88 342 SER A N 1
ATOM 2632 C CA . SER A 1 342 ? -16.545 -51.818 1.156 1.00 45.88 342 SER A CA 1
ATOM 2633 C C . SER A 1 342 ? -17.495 -50.679 0.766 1.00 45.88 342 SER A C 1
ATOM 2635 O O . SER A 1 342 ? -17.182 -49.783 -0.014 1.00 45.88 342 SER A O 1
ATOM 2637 N N . ARG A 1 343 ? -18.731 -50.766 1.265 1.00 56.59 343 ARG A N 1
ATOM 2638 C CA . ARG A 1 343 ? -19.697 -49.665 1.261 1.00 56.59 343 ARG A CA 1
ATOM 2639 C C . ARG A 1 343 ? -19.273 -48.681 2.350 1.00 56.59 343 ARG A C 1
ATOM 2641 O O . ARG A 1 343 ? -19.636 -48.867 3.508 1.00 56.59 343 ARG A O 1
ATOM 2648 N N . SER A 1 344 ? -18.509 -47.650 2.008 1.00 45.53 344 SER A N 1
ATOM 2649 C CA . SER A 1 344 ? -18.256 -46.536 2.924 1.00 45.53 344 SER A CA 1
ATOM 2650 C C . SER A 1 344 ? -19.362 -45.490 2.792 1.00 45.53 344 SER A C 1
ATOM 2652 O O . SER A 1 344 ? -19.481 -44.797 1.785 1.00 45.53 344 SER A O 1
ATOM 2654 N N . HIS A 1 345 ? -20.184 -45.409 3.836 1.00 47.41 345 HIS A N 1
ATOM 2655 C CA . HIS A 1 345 ? -21.062 -44.284 4.133 1.00 47.41 345 HIS A CA 1
ATOM 2656 C C . HIS A 1 345 ? -20.242 -42.989 4.232 1.00 47.41 345 HIS A C 1
ATOM 2658 O O . HIS A 1 345 ? -19.484 -42.815 5.188 1.00 47.41 345 HIS A O 1
ATOM 2664 N N . ASP A 1 346 ? -20.447 -42.058 3.303 1.00 43.44 346 ASP A N 1
ATOM 2665 C CA . ASP A 1 346 ? -19.955 -40.690 3.441 1.00 43.44 346 ASP A CA 1
ATOM 2666 C C . ASP A 1 346 ? -20.775 -39.944 4.497 1.00 43.44 346 ASP A C 1
ATOM 2668 O O . ASP A 1 346 ? -21.912 -39.513 4.289 1.00 43.44 346 ASP A O 1
ATOM 2672 N N . ARG A 1 347 ? -20.171 -39.798 5.675 1.00 46.06 347 ARG A N 1
ATOM 2673 C CA . ARG A 1 347 ? -20.645 -38.943 6.761 1.00 46.06 347 ARG A CA 1
ATOM 2674 C C . ARG A 1 347 ? -19.999 -37.567 6.584 1.00 46.06 347 ARG A C 1
ATOM 2676 O O . ARG A 1 347 ? -18.992 -37.250 7.209 1.00 46.06 347 ARG A O 1
ATOM 2683 N N . VAL A 1 348 ? -20.581 -36.753 5.706 1.00 40.75 348 VAL A N 1
ATOM 2684 C CA . VAL A 1 348 ? -20.204 -35.343 5.520 1.00 40.75 348 VAL A CA 1
ATOM 2685 C C . VAL A 1 348 ? -20.562 -34.566 6.790 1.00 40.75 348 VAL A C 1
ATOM 2687 O O . VAL A 1 348 ? -21.733 -34.413 7.139 1.00 40.75 348 VAL A O 1
ATOM 2690 N N . THR A 1 349 ? -19.556 -34.081 7.517 1.00 44.72 349 THR A N 1
ATOM 2691 C CA . THR A 1 349 ? -19.749 -33.250 8.710 1.00 44.72 349 THR A CA 1
ATOM 2692 C C . THR A 1 349 ? -20.146 -31.825 8.311 1.00 44.72 349 THR A C 1
ATOM 2694 O O . THR A 1 349 ? -19.372 -31.020 7.797 1.00 44.72 349 THR A O 1
ATOM 2697 N N . SER A 1 350 ? -21.409 -31.499 8.570 1.00 40.59 350 SER A N 1
ATOM 2698 C CA . SER A 1 350 ? -22.052 -30.210 8.325 1.00 40.59 350 SER A CA 1
ATOM 2699 C C . SER A 1 350 ? -21.630 -29.136 9.344 1.00 40.59 350 SER A C 1
ATOM 2701 O O . SER A 1 350 ? -22.321 -28.923 10.344 1.00 40.59 350 SER A O 1
ATOM 2703 N N . ARG A 1 351 ? -20.516 -28.423 9.126 1.00 46.16 351 ARG A N 1
ATOM 2704 C CA . ARG A 1 351 ? -20.199 -27.210 9.925 1.00 46.16 351 ARG A CA 1
ATOM 2705 C C . ARG A 1 351 ? -19.758 -25.958 9.148 1.00 46.16 351 ARG A C 1
ATOM 2707 O O . ARG A 1 351 ? -19.507 -24.940 9.780 1.00 46.16 351 ARG A O 1
ATOM 2714 N N . GLY A 1 352 ? -19.745 -25.962 7.813 1.00 40.97 352 GLY A N 1
ATOM 2715 C CA . GLY A 1 352 ? -19.237 -24.820 7.026 1.00 40.97 352 GLY A CA 1
ATOM 2716 C C . GLY A 1 352 ? -20.262 -23.853 6.411 1.00 40.97 352 GLY A C 1
ATOM 2717 O O . GLY A 1 352 ? -19.905 -22.737 6.056 1.00 40.97 352 GLY A O 1
ATOM 2718 N N . THR A 1 353 ? -21.536 -24.219 6.265 1.00 42.88 353 THR A N 1
ATOM 2719 C CA . THR A 1 353 ? -22.432 -23.554 5.290 1.00 42.88 353 THR A CA 1
ATOM 2720 C C . THR A 1 353 ? -23.312 -22.410 5.813 1.00 42.88 353 THR A C 1
ATOM 2722 O O . THR A 1 353 ? -24.202 -21.957 5.097 1.00 42.88 353 THR A O 1
ATOM 2725 N N . ARG A 1 354 ? -23.088 -21.868 7.021 1.00 45.09 354 ARG A N 1
ATOM 2726 C CA . ARG A 1 354 ? -24.008 -20.859 7.600 1.00 45.09 354 ARG A CA 1
ATOM 2727 C C . ARG A 1 354 ? -23.746 -19.392 7.197 1.00 45.09 354 ARG A C 1
ATOM 2729 O O . ARG A 1 354 ? -24.516 -18.531 7.596 1.00 45.09 354 ARG A O 1
ATOM 2736 N N . TRP A 1 355 ? -22.733 -19.074 6.389 1.00 52.12 355 TRP A N 1
ATOM 2737 C CA . TRP A 1 355 ? -22.374 -17.666 6.115 1.00 52.12 355 TRP A CA 1
ATOM 2738 C C . TRP A 1 355 ? -22.870 -17.078 4.783 1.00 52.12 355 TRP A C 1
ATOM 2740 O O . TRP A 1 355 ? -22.711 -15.881 4.575 1.00 52.12 355 TRP A O 1
ATOM 2750 N N . ALA A 1 356 ? -23.498 -17.861 3.897 1.00 44.25 356 ALA A N 1
ATOM 2751 C CA . ALA A 1 356 ? -23.773 -17.413 2.522 1.00 44.25 356 ALA A CA 1
ATOM 2752 C C . ALA A 1 356 ? -25.259 -17.280 2.130 1.00 44.25 356 ALA A C 1
ATOM 2754 O O . ALA A 1 356 ? -25.556 -17.120 0.951 1.00 44.25 356 ALA A O 1
ATOM 2755 N N . ARG A 1 357 ? -26.218 -17.333 3.065 1.00 46.28 357 ARG A N 1
ATOM 2756 C CA . ARG A 1 357 ? -27.635 -17.093 2.729 1.00 46.28 357 ARG A CA 1
ATOM 2757 C C . ARG A 1 357 ? -28.303 -16.173 3.730 1.00 46.28 357 ARG A C 1
ATOM 2759 O O . ARG A 1 357 ? -28.681 -16.593 4.818 1.00 46.28 357 ARG A O 1
ATOM 2766 N N . GLY A 1 358 ? -28.487 -14.932 3.314 1.00 40.91 358 GLY A N 1
ATOM 2767 C CA . GLY A 1 358 ? -29.380 -14.009 3.986 1.00 40.91 358 GLY A CA 1
ATOM 2768 C C . GLY A 1 358 ? -29.279 -12.618 3.401 1.00 40.91 358 GLY A C 1
ATOM 2769 O O . GLY A 1 358 ? -28.717 -11.772 4.080 1.00 40.91 358 GLY A O 1
ATOM 2770 N N . ASN A 1 359 ? -29.786 -12.395 2.176 1.00 46.00 359 ASN A N 1
ATOM 2771 C CA . ASN A 1 359 ? -30.442 -11.119 1.854 1.00 46.00 359 ASN A CA 1
ATOM 2772 C C . ASN A 1 359 ? -31.235 -11.042 0.526 1.00 46.00 359 ASN A C 1
ATOM 2774 O O . ASN A 1 359 ? -31.222 -9.989 -0.099 1.00 46.00 359 ASN A O 1
ATOM 2778 N N . ASP A 1 360 ? -31.977 -12.073 0.112 1.00 48.50 360 ASP A N 1
ATOM 2779 C CA . ASP A 1 360 ? -32.938 -11.913 -0.996 1.00 48.50 360 ASP A CA 1
ATOM 2780 C C . ASP A 1 360 ? -34.363 -12.064 -0.461 1.00 48.50 360 ASP A C 1
ATOM 2782 O O . ASP A 1 360 ? -34.850 -13.173 -0.245 1.00 48.50 360 ASP A O 1
ATOM 2786 N N . GLY A 1 361 ? -35.020 -10.935 -0.177 1.00 46.72 361 GLY A N 1
ATOM 2787 C CA . GLY A 1 361 ? -36.402 -10.942 0.301 1.00 46.72 361 GLY A CA 1
ATOM 2788 C C . GLY A 1 361 ? -36.982 -9.581 0.684 1.00 46.72 361 GLY A C 1
ATOM 2789 O O . GLY A 1 361 ? -37.233 -9.350 1.863 1.00 46.72 361 GLY A O 1
ATOM 2790 N N . ARG A 1 362 ? -37.239 -8.712 -0.305 1.00 49.09 362 ARG A N 1
ATOM 2791 C CA . ARG A 1 362 ? -38.372 -7.753 -0.373 1.00 49.09 362 ARG A CA 1
ATOM 2792 C C . ARG A 1 362 ? -38.641 -7.534 -1.873 1.00 49.09 362 ARG A C 1
ATOM 2794 O O . ARG A 1 362 ? -37.719 -7.153 -2.575 1.00 49.09 362 ARG A O 1
ATOM 2801 N N . GLY A 1 363 ? -39.789 -7.845 -2.471 1.00 50.62 363 GLY A N 1
ATOM 2802 C CA . GLY A 1 363 ? -41.152 -7.754 -1.961 1.00 50.62 363 GLY A CA 1
ATOM 2803 C C . GLY A 1 363 ? -41.667 -6.334 -2.190 1.00 50.62 363 GLY A C 1
ATOM 2804 O O . GLY A 1 363 ? -41.617 -5.529 -1.266 1.00 50.62 363 GLY A O 1
ATOM 2805 N N . VAL A 1 364 ? -42.105 -6.030 -3.415 1.00 56.12 364 VAL A N 1
ATOM 2806 C CA . VAL A 1 364 ? -42.916 -4.848 -3.740 1.00 56.12 364 VAL A CA 1
ATOM 2807 C C . VAL A 1 364 ? -44.173 -5.362 -4.431 1.00 56.12 364 VAL A C 1
ATOM 2809 O O . VAL A 1 364 ? -44.077 -6.117 -5.401 1.00 56.12 364 VAL A O 1
ATOM 2812 N N . ALA A 1 365 ? -45.303 -5.020 -3.820 1.00 60.78 365 ALA A N 1
ATOM 2813 C CA . ALA A 1 365 ? -46.652 -5.141 -4.350 1.00 60.78 365 ALA A CA 1
ATOM 2814 C C . ALA A 1 365 ? -46.948 -4.000 -5.327 1.00 60.78 365 ALA A C 1
ATOM 2816 O O . ALA A 1 365 ? -46.323 -2.924 -5.156 1.00 60.78 365 ALA A O 1
#

Secondary structure (DSSP, 8-state):
--SHHHHHHHHHHHHHHHHHHHHHHHHHHHHHH----PPEE--S-HHHHHHTTSSEESSEEEEEEE-HHHHHHHHHHHHHHHHHHHHHHSTT---EEEEESGGGPPPGGGG-BS--S--B-TTS-B------B-HHHHTEEEE---TT-HHHHHHHHHHHHH-TTEEEEEEE-TT--HHHHHHHHHH-SSSEEEEEEE--S-HHHHHHS----SEEEEEEEPPP-TTHHHHH-HHHHHHHHTT-S-HHHHHHSPPPPEEEEEEEEESS--S---S---EEEE--------TT--HHHHHHHHHHHHHHHHHHHHHHHHHHHHHHHHHHHHHS---S---------------SGGGS---------

Radius of gyration: 27.89 Å; chains: 1; bounding box: 93×83×62 Å